Protein AF-Q16HZ8-F1 (afdb_monomer)

Foldseek 3Di:
DECVVLVVVLVVLVFPDKDKDLDQADDPGFGQDDPVQDPDDHDNPPQKIWIFGDDPVQVVCSVVNGYTHGSDIGQKYKYFAPAFDWDDDPHRIDTDGGDIDIDHDDDDDDDDDDDDPPDDDDDDPQQAWDWAWEWEFEPVQCVVDQLPLVSRRVRTDTQGIFRHGFAFQVVVVVRVQVSQVVDPPGDDADPPKFWWQPDDDSGIDTDDPVCRRVDTPVRRDDHHTYIYGHDDPDDDDDDDDDDDDDDDDDDDDDDDDDDDDDDDDDDDDDDDDDDDDDDDDDDDDDDDDDDDDDDDDDDDDDDDDDDDD

Structure (mmCIF, N/CA/C/O backbone):
data_AF-Q16HZ8-F1
#
_entry.id   AF-Q16HZ8-F1
#
loop_
_atom_site.group_PDB
_atom_site.id
_atom_site.type_symbol
_atom_site.label_atom_id
_atom_site.label_alt_id
_atom_site.label_comp_id
_atom_site.label_asym_id
_atom_site.label_entity_id
_atom_site.label_seq_id
_atom_site.pdbx_PDB_ins_code
_atom_site.Cartn_x
_atom_site.Cartn_y
_atom_site.Cartn_z
_atom_site.occupancy
_atom_site.B_iso_or_equiv
_atom_site.auth_seq_id
_atom_site.auth_comp_id
_atom_site.auth_asym_id
_atom_site.auth_atom_id
_atom_site.pdbx_PDB_model_num
ATOM 1 N N . MET A 1 1 ? 4.198 3.355 -27.502 1.00 59.38 1 MET A N 1
ATOM 2 C CA . MET A 1 1 ? 5.634 3.561 -27.818 1.00 59.38 1 MET A CA 1
ATOM 3 C C . MET A 1 1 ? 6.325 2.203 -27.904 1.00 59.38 1 MET A C 1
ATOM 5 O O . MET A 1 1 ? 6.102 1.381 -27.029 1.00 59.38 1 MET A O 1
ATOM 9 N N . GLN A 1 2 ? 7.143 1.919 -28.924 1.00 58.22 2 GLN A N 1
ATOM 10 C CA . GLN A 1 2 ? 7.932 0.673 -28.952 1.00 58.22 2 GLN A CA 1
ATOM 11 C C . GLN A 1 2 ? 9.370 0.956 -28.505 1.00 58.22 2 GLN A C 1
ATOM 13 O O . GLN A 1 2 ? 10.026 1.841 -29.052 1.00 58.22 2 GLN A O 1
ATOM 18 N N . ILE A 1 3 ? 9.872 0.200 -27.529 1.00 64.56 3 ILE A N 1
ATOM 19 C CA . ILE A 1 3 ? 11.197 0.421 -26.921 1.00 64.56 3 ILE A CA 1
ATOM 20 C C . ILE A 1 3 ? 12.332 0.048 -27.871 1.00 64.56 3 ILE A C 1
ATOM 22 O O . ILE A 1 3 ? 13.425 0.595 -27.763 1.00 64.56 3 ILE A O 1
ATOM 26 N N . TYR A 1 4 ? 12.040 -0.769 -28.884 1.00 59.16 4 TYR A N 1
ATOM 27 C CA . TYR A 1 4 ? 12.930 -0.989 -30.020 1.00 59.16 4 TYR A CA 1
ATOM 28 C C . TYR A 1 4 ? 13.489 0.332 -30.589 1.00 59.16 4 TYR A C 1
ATOM 30 O O . TYR A 1 4 ? 14.702 0.448 -30.771 1.00 59.16 4 TYR A O 1
ATOM 38 N N . TYR A 1 5 ? 12.652 1.369 -30.737 1.00 68.00 5 TYR A N 1
ATOM 39 C CA . TYR A 1 5 ? 13.070 2.690 -31.231 1.00 68.00 5 TYR A CA 1
ATOM 40 C C . TYR A 1 5 ? 13.867 3.525 -30.211 1.00 68.00 5 TYR A C 1
ATOM 42 O O . TYR A 1 5 ? 14.551 4.468 -30.597 1.00 68.00 5 TYR A O 1
ATOM 50 N N . LEU A 1 6 ? 13.831 3.174 -28.922 1.00 84.88 6 LEU A N 1
ATOM 51 C CA . LEU A 1 6 ? 14.624 3.813 -27.863 1.00 84.88 6 LEU A CA 1
ATOM 52 C C . LEU A 1 6 ? 15.957 3.104 -27.582 1.00 84.88 6 LEU A C 1
ATOM 54 O O . LEU A 1 6 ? 16.763 3.622 -26.810 1.00 84.88 6 LEU A O 1
ATOM 58 N N . THR A 1 7 ? 16.222 1.953 -28.210 1.00 85.94 7 THR A N 1
ATOM 59 C CA . THR A 1 7 ? 17.435 1.145 -27.982 1.00 85.94 7 THR A CA 1
ATOM 60 C C . THR A 1 7 ? 18.725 1.967 -28.065 1.00 85.94 7 THR A C 1
ATOM 62 O O . THR A 1 7 ? 19.629 1.767 -27.256 1.00 85.94 7 THR A O 1
ATOM 65 N N . SER A 1 8 ? 18.820 2.908 -29.010 1.00 88.12 8 SER A N 1
ATOM 66 C CA . SER A 1 8 ? 19.993 3.781 -29.156 1.00 88.12 8 SER A CA 1
ATOM 67 C C . SER A 1 8 ? 20.169 4.720 -27.958 1.00 88.12 8 SER A C 1
ATOM 69 O O . SER A 1 8 ? 21.254 4.755 -27.387 1.00 88.12 8 SER A O 1
ATOM 71 N N . LYS A 1 9 ? 19.094 5.381 -27.504 1.00 87.94 9 LYS A N 1
ATOM 72 C CA . LYS A 1 9 ? 19.098 6.271 -26.327 1.00 87.94 9 LYS A CA 1
ATOM 73 C C . LYS A 1 9 ? 19.439 5.515 -25.034 1.00 87.94 9 LYS A C 1
ATOM 75 O O . LYS A 1 9 ? 20.176 6.008 -24.186 1.00 87.94 9 LYS A O 1
ATOM 80 N N . LEU A 1 10 ? 18.950 4.280 -24.893 1.00 91.31 10 LEU A N 1
ATOM 81 C CA . LEU A 1 10 ? 19.279 3.408 -23.757 1.00 91.31 10 LEU A CA 1
ATOM 82 C C . LEU A 1 10 ? 20.769 3.012 -23.740 1.00 91.31 10 LEU A C 1
ATOM 84 O O . LEU A 1 10 ? 21.390 2.997 -22.677 1.00 91.31 10 LEU A O 1
ATOM 88 N N . LYS A 1 11 ? 21.355 2.730 -24.913 1.00 90.88 11 LYS A N 1
ATOM 89 C CA . LYS A 1 11 ? 22.793 2.442 -25.063 1.00 90.88 11 LYS A CA 1
ATOM 90 C C . LYS A 1 11 ? 23.662 3.672 -24.798 1.00 90.88 11 LYS A C 1
ATOM 92 O O . LYS A 1 11 ? 24.667 3.552 -24.105 1.00 90.88 11 LYS A O 1
ATOM 97 N N . GLU A 1 12 ? 23.267 4.833 -25.317 1.00 92.38 12 GLU A N 1
ATOM 98 C CA . GLU A 1 12 ? 23.941 6.122 -25.118 1.00 92.38 12 GLU A CA 1
ATOM 99 C C . GLU A 1 12 ? 24.077 6.459 -23.626 1.00 92.38 12 GLU A C 1
ATOM 101 O O . GLU A 1 12 ? 25.180 6.696 -23.135 1.00 92.38 12 GLU A O 1
ATOM 106 N N . HIS A 1 13 ? 22.978 6.355 -22.874 1.00 88.69 13 HIS A N 1
ATOM 107 C CA . HIS A 1 13 ? 22.969 6.555 -21.422 1.00 88.69 13 HIS A CA 1
ATOM 108 C C . HIS A 1 13 ? 23.543 5.372 -20.613 1.00 88.69 13 HIS A C 1
ATOM 110 O O . HIS A 1 13 ? 23.476 5.398 -19.385 1.00 88.69 13 HIS A O 1
ATOM 116 N N . LYS A 1 14 ? 24.103 4.338 -21.264 1.00 92.38 14 LYS A N 1
ATOM 117 C CA . LYS A 1 14 ? 24.694 3.136 -20.633 1.00 92.38 14 LYS A CA 1
ATOM 118 C C . LYS A 1 14 ? 23.764 2.472 -19.604 1.00 92.38 14 LYS A C 1
ATOM 120 O O . LYS A 1 14 ? 24.200 2.041 -18.535 1.00 92.38 14 LYS A O 1
ATOM 125 N N . VAL A 1 15 ? 22.470 2.414 -19.922 1.00 94.38 15 VAL A N 1
ATOM 126 C CA . VAL A 1 15 ? 21.428 1.914 -19.018 1.00 94.38 15 VAL A CA 1
ATOM 127 C C . VAL A 1 15 ? 21.651 0.432 -18.702 1.00 94.38 15 VAL A C 1
ATOM 129 O O . VAL A 1 15 ? 21.776 -0.393 -19.605 1.00 94.38 15 VAL A O 1
ATOM 132 N N . HIS A 1 16 ? 21.675 0.105 -17.409 1.00 93.38 16 HIS A N 1
ATOM 133 C CA . HIS A 1 16 ? 21.775 -1.257 -16.885 1.00 93.38 16 HIS A CA 1
ATOM 134 C C . HIS A 1 16 ? 20.390 -1.855 -16.587 1.00 93.38 16 HIS A C 1
ATOM 136 O O . HIS A 1 16 ? 20.150 -3.022 -16.885 1.00 93.38 16 HIS A O 1
ATOM 142 N N . ALA A 1 17 ? 19.471 -1.047 -16.049 1.00 94.75 17 ALA A N 1
ATOM 143 C CA . ALA A 1 17 ? 18.091 -1.432 -15.756 1.00 94.75 17 ALA A CA 1
ATOM 144 C C . ALA A 1 17 ? 17.104 -0.367 -16.258 1.00 94.75 17 ALA A C 1
ATOM 146 O O . ALA A 1 17 ? 17.388 0.829 -16.194 1.00 94.75 17 ALA A O 1
ATOM 147 N N . ILE A 1 18 ? 15.940 -0.798 -16.746 1.00 95.75 18 ILE A N 1
ATOM 148 C CA . ILE A 1 18 ? 14.850 0.087 -17.179 1.00 95.75 18 ILE A CA 1
ATOM 149 C C . ILE A 1 18 ? 13.685 -0.113 -16.216 1.00 95.75 18 ILE A C 1
ATOM 151 O O . ILE A 1 18 ? 13.295 -1.253 -15.968 1.00 95.75 18 ILE A O 1
ATOM 155 N N . VAL A 1 19 ? 13.134 0.980 -15.699 1.00 95.69 19 VAL A N 1
ATOM 156 C CA . VAL A 1 19 ? 11.990 0.973 -14.782 1.00 95.69 19 VAL A CA 1
ATOM 157 C C . VAL A 1 19 ? 10.805 1.651 -15.464 1.00 95.69 19 VAL A C 1
ATOM 159 O O . VAL A 1 19 ? 10.958 2.722 -16.055 1.00 95.69 19 VAL A O 1
ATOM 162 N N . PHE A 1 20 ? 9.641 1.009 -15.383 1.00 96.56 20 PHE A N 1
ATOM 163 C CA . PHE A 1 20 ? 8.350 1.535 -15.825 1.00 96.56 20 PHE A CA 1
ATOM 164 C C . PHE A 1 20 ? 7.532 1.860 -14.590 1.00 96.56 20 PHE A C 1
ATOM 166 O O . PHE A 1 20 ? 7.477 1.044 -13.671 1.00 96.56 20 PHE A O 1
ATOM 173 N N . LEU A 1 21 ? 6.934 3.045 -14.552 1.00 95.12 21 LEU A N 1
ATOM 174 C CA . LEU A 1 21 ? 6.230 3.541 -13.376 1.00 95.12 21 LEU A CA 1
ATOM 175 C C . LEU A 1 21 ? 4.869 4.096 -13.786 1.00 95.12 21 LEU A C 1
ATOM 177 O O . LEU A 1 21 ? 4.767 4.809 -14.778 1.00 95.12 21 LEU A O 1
ATOM 181 N N . ASN A 1 22 ? 3.850 3.757 -12.998 1.00 93.56 22 ASN A N 1
ATOM 182 C CA . ASN A 1 22 ? 2.507 4.356 -13.014 1.00 93.56 22 ASN A CA 1
ATOM 183 C C . ASN A 1 22 ? 2.259 5.197 -11.735 1.00 93.56 22 ASN A C 1
ATOM 185 O O . ASN A 1 22 ? 1.212 5.815 -11.548 1.00 93.56 22 ASN A O 1
ATOM 189 N N . ILE A 1 23 ? 3.223 5.184 -10.808 1.00 91.00 23 ILE A N 1
ATOM 190 C CA . ILE A 1 23 ? 3.230 5.948 -9.560 1.00 91.00 23 ILE A CA 1
ATOM 191 C C . ILE A 1 23 ? 4.614 6.587 -9.370 1.00 91.00 23 ILE A C 1
ATOM 193 O O . ILE A 1 23 ? 5.616 6.000 -9.778 1.00 91.00 23 ILE A O 1
ATOM 197 N N . PRO A 1 24 ? 4.724 7.754 -8.712 1.00 88.19 24 PRO A N 1
ATOM 198 C CA . PRO A 1 24 ? 5.986 8.493 -8.610 1.00 88.19 24 PRO A CA 1
ATOM 199 C C . PRO A 1 24 ? 7.041 7.857 -7.682 1.00 88.19 24 PRO A C 1
ATOM 201 O O . PRO A 1 24 ? 8.099 8.457 -7.478 1.00 88.19 24 PRO A O 1
ATOM 204 N N . SER A 1 25 ? 6.770 6.687 -7.094 1.00 90.38 25 SER A N 1
ATOM 205 C CA . SER A 1 25 ? 7.619 6.025 -6.096 1.00 90.38 25 SER A CA 1
ATOM 206 C C . SER A 1 25 ? 7.995 4.602 -6.508 1.00 90.38 25 SER A C 1
ATOM 208 O O . SER A 1 25 ? 7.192 3.880 -7.090 1.00 90.38 25 SER A O 1
ATOM 210 N N . TYR A 1 26 ? 9.206 4.181 -6.148 1.00 92.56 26 TYR A N 1
ATOM 211 C CA . TYR A 1 26 ? 9.770 2.866 -6.457 1.00 92.56 26 TYR A CA 1
ATOM 212 C C . TYR A 1 26 ? 10.636 2.348 -5.298 1.00 92.56 26 TYR A C 1
ATOM 214 O O . TYR A 1 26 ? 11.240 3.144 -4.579 1.00 92.56 26 TYR A O 1
A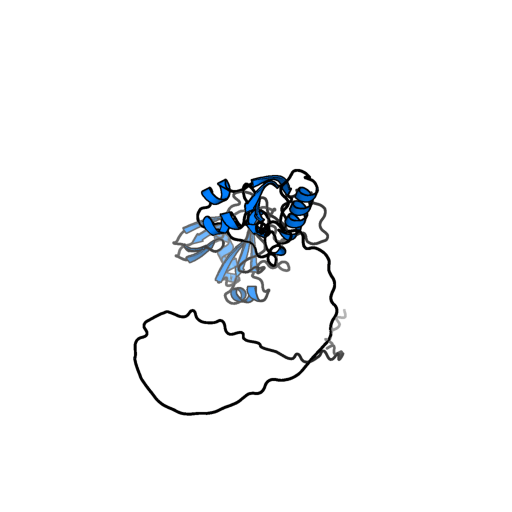TOM 222 N N . GLY A 1 27 ? 10.724 1.023 -5.128 1.00 85.88 27 GLY A N 1
ATOM 223 C CA . GLY A 1 27 ? 11.751 0.337 -4.323 1.00 85.88 27 GLY A CA 1
ATOM 224 C C . GLY A 1 27 ? 12.083 0.978 -2.968 1.00 85.88 27 GLY A C 1
ATOM 225 O O . GLY A 1 27 ? 13.152 1.565 -2.818 1.00 85.88 27 GLY A O 1
ATOM 226 N N . GLY A 1 28 ? 11.176 0.880 -1.990 1.00 87.06 28 GLY A N 1
ATOM 227 C CA . GLY A 1 28 ? 11.361 1.486 -0.660 1.00 87.06 28 GLY A CA 1
ATOM 228 C C . GLY A 1 28 ? 10.963 2.966 -0.565 1.00 87.06 28 GLY A C 1
ATOM 229 O O . GLY A 1 28 ? 11.340 3.640 0.385 1.00 87.06 28 GLY A O 1
ATOM 230 N N . GLY A 1 29 ? 10.201 3.482 -1.536 1.00 89.69 29 GLY A N 1
ATOM 231 C CA . GLY A 1 29 ? 9.693 4.861 -1.530 1.00 89.69 29 GLY A CA 1
ATOM 232 C C . GLY A 1 29 ? 10.592 5.888 -2.228 1.00 89.69 29 GLY A C 1
ATOM 233 O O . GLY A 1 29 ? 10.292 7.078 -2.182 1.00 89.69 29 GLY A O 1
ATOM 234 N N . THR A 1 30 ? 11.657 5.448 -2.902 1.00 92.44 30 THR A N 1
ATOM 235 C CA . THR A 1 30 ? 12.542 6.313 -3.702 1.00 92.44 30 THR A CA 1
ATOM 236 C C . THR A 1 30 ? 11.814 6.941 -4.894 1.00 92.44 30 THR A C 1
ATOM 238 O O . THR A 1 30 ? 10.833 6.390 -5.394 1.00 92.44 30 THR A O 1
ATOM 241 N N . HIS A 1 31 ? 12.315 8.076 -5.388 1.00 92.62 31 HIS A N 1
ATOM 242 C CA . HIS A 1 31 ? 11.726 8.827 -6.503 1.00 92.62 31 HIS A CA 1
ATOM 243 C C . HIS A 1 31 ? 12.669 8.842 -7.724 1.00 92.62 31 HIS A C 1
ATOM 245 O O . HIS A 1 31 ? 13.413 9.801 -7.923 1.00 92.62 31 HIS A O 1
ATOM 251 N N . PRO A 1 32 ? 12.673 7.787 -8.560 1.00 93.06 32 PRO A N 1
ATOM 252 C CA . PRO A 1 32 ? 13.641 7.641 -9.651 1.00 93.06 32 PRO A CA 1
ATOM 253 C C . PRO A 1 32 ? 13.420 8.594 -10.841 1.00 93.06 32 PRO A C 1
ATOM 255 O O . PRO A 1 32 ? 14.332 8.740 -11.656 1.00 93.06 32 PRO A O 1
ATOM 258 N N . TRP A 1 33 ? 12.253 9.240 -10.970 1.00 92.56 33 TRP A N 1
ATOM 259 C CA . TRP A 1 33 ? 11.996 10.241 -12.015 1.00 92.56 33 TRP A CA 1
ATOM 260 C C . TRP A 1 33 ? 12.534 11.619 -11.610 1.00 92.56 33 TRP A C 1
ATOM 262 O O . TRP A 1 33 ? 12.121 12.193 -10.602 1.00 92.56 33 TRP A O 1
ATOM 272 N N . ASN A 1 34 ? 13.429 12.182 -12.423 1.00 86.75 34 ASN A N 1
ATOM 273 C CA . ASN A 1 34 ? 13.983 13.512 -12.187 1.00 86.75 34 ASN A CA 1
ATOM 274 C C . ASN A 1 34 ? 13.000 14.611 -12.620 1.00 86.75 34 ASN A C 1
ATOM 276 O O . ASN A 1 34 ? 12.840 14.870 -13.812 1.00 86.75 34 ASN A O 1
ATOM 280 N N . LYS A 1 35 ? 12.413 15.308 -11.645 1.00 74.69 35 LYS A N 1
ATOM 281 C CA . LYS A 1 35 ? 11.527 16.468 -11.853 1.00 74.69 35 LYS A CA 1
ATOM 282 C C . LYS A 1 35 ? 12.213 17.636 -12.567 1.00 74.69 35 LYS A C 1
ATOM 284 O O . LYS A 1 35 ? 11.633 18.238 -13.458 1.00 74.69 35 LYS A O 1
ATOM 289 N N . SER A 1 36 ? 13.477 17.905 -12.244 1.00 68.56 36 SER A N 1
ATOM 290 C CA . SER A 1 36 ? 14.251 19.014 -12.821 1.00 68.56 36 SER A CA 1
ATOM 291 C C . SER A 1 36 ? 14.787 18.727 -14.231 1.00 68.56 36 SER A C 1
ATOM 293 O O . SER A 1 36 ? 15.305 19.632 -14.879 1.00 68.56 36 SER A O 1
ATOM 295 N N . GLY A 1 37 ? 14.723 17.470 -14.689 1.00 57.00 37 GLY A N 1
ATOM 296 C CA . GLY A 1 37 ? 15.239 17.025 -15.993 1.00 57.00 37 GLY A CA 1
ATOM 297 C C . GLY A 1 37 ? 14.205 16.351 -16.903 1.00 57.00 37 GLY A C 1
ATOM 298 O O . GLY A 1 37 ? 14.515 16.036 -18.052 1.00 57.00 37 GLY A O 1
ATOM 299 N N . GLY A 1 38 ? 12.990 16.105 -16.410 1.00 61.12 38 GLY A N 1
ATOM 300 C CA . GLY A 1 38 ? 11.860 15.648 -17.210 1.00 61.12 38 GLY A CA 1
ATOM 301 C C . GLY A 1 38 ? 11.197 16.815 -17.941 1.00 61.12 38 GLY A C 1
ATOM 302 O O . GLY A 1 38 ? 11.071 17.904 -17.398 1.00 61.12 38 GLY A O 1
ATOM 303 N N . GLN A 1 39 ? 10.724 16.582 -19.168 1.00 63.16 39 GLN A N 1
ATOM 304 C CA . GLN A 1 39 ? 9.862 17.546 -19.873 1.00 63.16 39 GLN A CA 1
ATOM 305 C C . GLN A 1 39 ? 8.446 17.617 -19.264 1.00 63.16 39 GLN A C 1
ATOM 307 O O . GLN A 1 39 ? 7.698 18.544 -19.554 1.00 63.16 39 GLN A O 1
ATOM 312 N N . PHE A 1 40 ? 8.085 16.634 -18.431 1.00 71.88 40 PHE A N 1
ATOM 313 C CA . PHE A 1 40 ? 6.770 16.467 -17.817 1.00 71.88 40 PHE A CA 1
ATOM 314 C C . PHE A 1 40 ? 6.923 15.979 -16.365 1.00 71.88 40 PHE A C 1
ATOM 316 O O . PHE A 1 40 ? 7.840 15.210 -16.047 1.00 71.88 40 PHE A O 1
ATOM 323 N N . GLU A 1 41 ? 6.031 16.442 -15.488 1.00 82.50 41 GLU A N 1
ATOM 324 C CA . GLU A 1 41 ? 5.911 15.974 -14.101 1.00 82.50 41 GLU A CA 1
ATOM 325 C C . GLU A 1 41 ? 5.147 14.638 -14.053 1.00 82.50 41 GLU A C 1
ATOM 327 O O . GLU A 1 41 ? 4.151 14.504 -14.764 1.00 82.50 41 GLU A O 1
ATOM 332 N N . PRO A 1 42 ? 5.560 13.673 -13.211 1.00 85.88 42 PRO A N 1
ATOM 333 C CA . PRO A 1 42 ? 4.888 12.383 -13.095 1.00 85.88 42 PRO A CA 1
ATOM 334 C C . PRO A 1 42 ? 3.553 12.525 -12.353 1.00 85.88 42 PRO A C 1
ATOM 336 O O . PRO A 1 42 ? 3.479 13.174 -11.300 1.00 85.88 42 PRO A O 1
ATOM 339 N N . ALA A 1 43 ? 2.517 11.874 -12.876 1.00 86.69 43 ALA A N 1
ATOM 340 C CA . ALA A 1 43 ? 1.170 11.837 -12.318 1.00 86.69 43 ALA A CA 1
ATOM 341 C C . ALA A 1 43 ? 0.603 10.408 -12.394 1.00 86.69 43 ALA A C 1
ATOM 343 O O . ALA A 1 43 ? 1.094 9.576 -13.143 1.00 86.69 43 ALA A O 1
ATOM 344 N N . THR A 1 44 ? -0.413 10.104 -11.584 1.00 88.44 44 THR A N 1
ATOM 345 C CA . THR A 1 44 ? -1.020 8.754 -11.511 1.00 88.44 44 THR A CA 1
ATOM 346 C C . THR A 1 44 ? -2.407 8.707 -12.169 1.00 88.44 44 THR A C 1
ATOM 348 O O . THR A 1 44 ? -2.966 7.638 -12.404 1.00 88.44 44 THR A O 1
ATOM 351 N N . ASP A 1 45 ? -2.978 9.866 -12.495 1.00 87.69 45 ASP A N 1
ATOM 352 C CA . ASP A 1 45 ? -4.323 10.039 -13.045 1.00 87.69 45 ASP A CA 1
ATOM 353 C C . ASP A 1 45 ? -4.355 10.410 -14.543 1.00 87.69 45 ASP A C 1
ATOM 355 O O . ASP A 1 45 ? -5.410 10.265 -15.179 1.00 87.69 45 ASP A O 1
ATOM 359 N N . ASP A 1 46 ? -3.213 10.798 -15.123 1.00 89.06 46 ASP A N 1
ATOM 360 C CA . ASP A 1 46 ? -3.048 11.202 -16.532 1.00 89.06 46 ASP A CA 1
ATOM 361 C C . ASP A 1 46 ? -3.051 10.024 -17.536 1.00 89.06 46 ASP A C 1
ATOM 363 O O . ASP A 1 46 ? -3.273 10.218 -18.738 1.00 89.06 46 ASP A O 1
ATOM 367 N N . GLY A 1 47 ? -2.874 8.792 -17.044 1.00 90.56 47 GLY A N 1
ATOM 368 C CA . GLY A 1 47 ? -2.817 7.570 -17.849 1.00 90.56 47 GLY A CA 1
ATOM 369 C C . GLY A 1 47 ? -1.499 7.393 -18.610 1.00 90.56 47 GLY A C 1
ATOM 370 O O . GLY A 1 47 ? -1.493 6.777 -19.683 1.00 90.56 47 GLY A O 1
ATOM 371 N N . MET A 1 48 ? -0.413 7.968 -18.098 1.00 92.25 48 MET A N 1
ATOM 372 C CA . MET A 1 48 ? 0.932 7.861 -18.648 1.00 92.25 48 MET A CA 1
ATOM 373 C C . MET A 1 48 ? 1.798 6.885 -17.836 1.00 92.25 48 MET A C 1
ATOM 375 O O . MET A 1 48 ? 1.513 6.554 -16.692 1.00 92.25 48 MET A O 1
ATOM 379 N N . ILE A 1 49 ? 2.859 6.398 -18.475 1.00 94.12 49 ILE A N 1
ATOM 380 C CA . ILE A 1 49 ? 3.890 5.544 -17.890 1.00 94.12 49 ILE A CA 1
ATOM 381 C C . ILE A 1 49 ? 5.222 6.277 -18.024 1.00 94.12 49 ILE A C 1
ATOM 383 O O . ILE A 1 49 ? 5.678 6.536 -19.149 1.00 94.12 49 ILE A O 1
ATOM 387 N N . GLU A 1 50 ? 5.869 6.562 -16.900 1.00 94.25 50 GLU A N 1
ATOM 388 C CA . GLU A 1 50 ? 7.240 7.062 -16.863 1.00 94.25 50 GLU A CA 1
ATOM 389 C C . GLU A 1 50 ? 8.231 5.933 -17.164 1.00 94.25 50 GLU A C 1
ATOM 391 O O . GLU A 1 50 ? 8.184 4.857 -16.565 1.00 94.25 50 GLU A O 1
ATOM 396 N N . VAL A 1 51 ? 9.172 6.193 -18.074 1.00 94.62 51 VAL A N 1
ATOM 397 C CA . VAL A 1 51 ? 10.252 5.265 -18.430 1.00 94.62 51 VAL A CA 1
ATOM 398 C C . VAL A 1 51 ? 11.584 5.833 -17.952 1.00 94.62 51 VAL A C 1
ATOM 400 O O . VAL A 1 51 ? 12.097 6.806 -18.517 1.00 94.62 51 VAL A O 1
ATOM 403 N N . VAL A 1 52 ? 12.167 5.207 -16.930 1.00 94.81 52 VAL A N 1
ATOM 404 C CA . VAL A 1 52 ? 13.448 5.605 -16.331 1.00 94.81 52 VAL A CA 1
ATOM 405 C C . VAL A 1 52 ? 14.545 4.616 -16.712 1.00 94.81 52 VAL A C 1
ATOM 407 O O . VAL A 1 52 ? 14.384 3.405 -16.580 1.00 94.81 52 VAL A O 1
ATOM 410 N N . GLY A 1 53 ? 15.690 5.133 -17.154 1.00 95.19 53 GLY A N 1
ATOM 411 C CA . GLY A 1 53 ? 16.919 4.364 -17.321 1.00 95.19 53 GLY A CA 1
ATOM 412 C C . GLY A 1 53 ? 17.829 4.543 -16.109 1.00 95.19 53 GLY A C 1
ATOM 413 O O . GLY A 1 53 ? 18.098 5.673 -15.703 1.00 95.19 53 GLY A O 1
ATOM 414 N N . LEU A 1 54 ? 18.319 3.439 -15.550 1.00 95.38 54 LEU A N 1
ATOM 415 C CA . LEU A 1 54 ? 19.259 3.422 -14.431 1.00 95.38 54 LEU A CA 1
ATOM 416 C C . LEU A 1 54 ? 20.579 2.776 -14.855 1.00 95.38 54 LEU A C 1
ATOM 418 O O . LEU A 1 54 ? 20.609 1.639 -15.328 1.00 95.38 54 LEU A O 1
ATOM 422 N N . THR A 1 55 ? 21.684 3.488 -14.658 1.00 95.19 55 THR A N 1
ATOM 423 C CA . THR A 1 55 ? 23.035 2.907 -14.681 1.00 95.19 55 THR A CA 1
ATOM 424 C C . THR A 1 55 ? 23.316 2.116 -13.396 1.00 95.19 55 THR A C 1
ATOM 426 O O . THR A 1 55 ? 22.635 2.285 -12.382 1.00 95.19 55 THR A O 1
ATOM 429 N N . THR A 1 56 ? 24.376 1.300 -13.404 1.00 93.19 56 THR A N 1
ATOM 430 C CA . THR A 1 56 ? 24.866 0.568 -12.220 1.00 93.19 56 THR A CA 1
ATOM 431 C C . THR A 1 56 ? 25.119 1.478 -11.010 1.00 93.19 56 THR A C 1
ATOM 433 O O . THR A 1 56 ? 24.901 1.055 -9.882 1.00 93.19 56 THR A O 1
ATOM 436 N N . TYR A 1 57 ? 25.533 2.732 -11.232 1.00 90.94 57 TYR A N 1
ATOM 437 C CA . TYR A 1 57 ? 25.779 3.708 -10.163 1.00 90.94 57 TYR A CA 1
ATOM 438 C C . TYR A 1 57 ? 24.503 4.397 -9.659 1.00 90.94 57 TYR A C 1
ATOM 440 O O . TYR A 1 57 ? 24.418 4.726 -8.480 1.00 90.94 57 TYR A O 1
ATOM 448 N N . GLN A 1 58 ? 23.499 4.601 -10.519 1.00 92.62 58 GLN A N 1
ATOM 449 C CA . GLN A 1 58 ? 22.234 5.230 -10.117 1.00 92.62 58 GLN A CA 1
ATOM 450 C C . GLN A 1 58 ? 21.357 4.300 -9.274 1.00 92.62 58 GLN A C 1
ATOM 452 O O . GLN A 1 58 ? 20.685 4.784 -8.371 1.00 92.62 58 GLN A O 1
ATOM 457 N N . LEU A 1 59 ? 21.388 2.985 -9.531 1.00 91.00 59 LEU A N 1
ATOM 458 C CA . LEU A 1 59 ? 20.622 1.977 -8.782 1.00 91.00 59 LEU A CA 1
ATOM 459 C C . LEU A 1 59 ? 20.752 2.104 -7.246 1.00 91.00 59 LEU A C 1
ATOM 461 O O . LEU A 1 59 ? 19.720 2.277 -6.598 1.00 91.00 59 LEU A O 1
ATOM 465 N N . PRO A 1 60 ? 21.959 2.073 -6.641 1.00 90.12 60 PRO A N 1
ATOM 466 C CA . PRO A 1 60 ? 22.109 2.286 -5.199 1.00 90.12 60 PRO A CA 1
ATOM 467 C C . PRO A 1 60 ? 21.854 3.744 -4.785 1.00 90.12 60 PRO A C 1
ATOM 469 O O . PRO A 1 60 ? 21.359 3.988 -3.687 1.00 90.12 60 PRO A O 1
ATOM 472 N N . LEU A 1 61 ? 22.148 4.718 -5.656 1.00 92.00 61 LEU A N 1
ATOM 473 C CA . LEU A 1 61 ? 22.007 6.145 -5.348 1.00 92.00 61 LEU A CA 1
ATOM 474 C C . LEU A 1 61 ? 20.544 6.576 -5.139 1.00 92.00 61 LEU A C 1
ATOM 476 O O . LEU A 1 61 ? 20.307 7.555 -4.433 1.00 92.00 61 LEU A O 1
ATOM 480 N N . LEU A 1 62 ? 19.563 5.836 -5.674 1.00 92.38 62 LEU A N 1
ATOM 481 C CA . LEU A 1 62 ? 18.135 6.067 -5.402 1.00 92.38 62 LEU A CA 1
ATOM 482 C C . LEU A 1 62 ? 17.821 6.107 -3.895 1.00 92.38 62 LEU A C 1
ATOM 484 O O . LEU A 1 62 ? 17.037 6.944 -3.454 1.00 92.38 62 LEU A O 1
ATOM 488 N N . GLN A 1 63 ? 18.473 5.252 -3.096 1.00 89.50 63 GLN A N 1
ATOM 489 C CA . GLN A 1 63 ? 18.275 5.188 -1.640 1.00 89.50 63 GLN A CA 1
ATOM 490 C C . GLN A 1 63 ? 18.861 6.406 -0.900 1.00 89.50 63 GLN A C 1
ATOM 492 O O . GLN A 1 63 ? 18.476 6.690 0.228 1.00 89.50 63 GLN A O 1
ATOM 497 N N . ALA A 1 64 ? 19.757 7.159 -1.547 1.00 90.00 64 ALA A N 1
ATOM 498 C CA . ALA A 1 64 ? 20.312 8.419 -1.053 1.00 90.00 64 ALA A CA 1
ATOM 499 C C . ALA A 1 64 ? 19.603 9.658 -1.648 1.00 90.00 64 ALA A C 1
ATOM 501 O O . ALA A 1 64 ? 20.154 10.756 -1.625 1.00 90.00 64 ALA A O 1
ATOM 502 N N . GLY A 1 65 ? 18.402 9.492 -2.219 1.00 86.81 65 GLY A N 1
ATOM 503 C CA . GLY A 1 65 ? 17.642 10.576 -2.854 1.00 86.81 65 GLY A CA 1
ATOM 504 C C . GLY A 1 65 ? 18.092 10.931 -4.277 1.00 86.81 65 GLY A C 1
ATOM 505 O O . GLY A 1 65 ? 17.661 11.948 -4.818 1.00 86.81 65 GLY A O 1
ATOM 506 N N . GLY A 1 66 ? 18.947 10.111 -4.895 1.00 90.62 66 GLY A N 1
ATOM 507 C CA . GLY A 1 66 ? 19.291 10.234 -6.309 1.00 90.62 66 GLY A CA 1
ATOM 508 C C . GLY A 1 66 ? 18.148 9.835 -7.245 1.00 90.62 66 GLY A C 1
ATOM 509 O O . GLY A 1 66 ? 17.128 9.288 -6.833 1.00 90.62 66 GLY A O 1
ATOM 510 N N . HIS A 1 67 ? 18.352 10.070 -8.540 1.00 93.31 67 HIS A N 1
ATOM 511 C CA . HIS A 1 67 ? 17.378 9.786 -9.594 1.00 93.31 67 HIS A CA 1
ATOM 512 C C . HIS A 1 67 ? 18.020 9.059 -10.786 1.00 93.31 67 HIS A C 1
ATOM 514 O O . HIS A 1 67 ? 19.242 9.066 -10.985 1.00 93.31 67 HIS A O 1
ATOM 520 N N . GLY A 1 68 ? 17.179 8.464 -11.628 1.00 92.75 68 GLY A N 1
ATOM 521 C CA . GLY A 1 68 ? 17.583 7.922 -12.918 1.00 92.75 68 GLY A CA 1
ATOM 522 C C . GLY A 1 68 ? 17.607 8.962 -14.035 1.00 92.75 68 GLY A C 1
ATOM 523 O O . GLY A 1 68 ? 17.499 10.170 -13.810 1.00 92.75 68 GLY A O 1
ATOM 524 N N . THR A 1 69 ? 17.742 8.473 -15.262 1.00 91.94 69 THR A N 1
ATOM 525 C CA . THR A 1 69 ? 17.631 9.269 -16.488 1.00 91.94 69 THR A CA 1
ATOM 526 C C . THR A 1 69 ? 16.220 9.128 -17.054 1.00 91.94 69 THR A C 1
ATOM 528 O O . THR A 1 69 ? 15.792 8.017 -17.368 1.00 91.94 69 THR A O 1
ATOM 531 N N . CYS A 1 70 ? 15.498 10.238 -17.220 1.00 92.88 70 CYS A N 1
ATOM 532 C CA . CYS A 1 70 ? 14.154 10.247 -17.804 1.00 92.88 70 CYS A CA 1
ATOM 533 C C . CYS A 1 70 ? 14.233 9.934 -19.311 1.00 92.88 70 CYS A C 1
ATOM 535 O O . CYS A 1 70 ? 14.674 10.758 -20.118 1.00 92.88 70 CYS A O 1
ATOM 537 N N . ILE A 1 71 ? 13.844 8.720 -19.712 1.00 92.25 71 ILE A N 1
ATOM 538 C CA . ILE A 1 71 ? 13.964 8.265 -21.104 1.00 92.25 71 ILE A CA 1
ATOM 539 C C . ILE A 1 71 ? 12.781 8.764 -21.933 1.00 92.25 71 ILE A C 1
ATOM 541 O O . ILE A 1 71 ? 13.002 9.325 -23.010 1.00 92.25 71 ILE A O 1
ATOM 545 N N . ALA A 1 72 ? 11.557 8.559 -21.442 1.00 91.69 72 ALA A N 1
ATOM 546 C CA . ALA A 1 72 ? 10.306 8.947 -22.092 1.00 91.69 72 ALA A CA 1
ATOM 547 C C . ALA A 1 72 ? 9.126 8.884 -21.105 1.00 91.69 72 ALA A C 1
ATOM 549 O O . ALA A 1 72 ? 9.235 8.263 -20.050 1.00 91.69 72 ALA A O 1
ATOM 550 N N . GLN A 1 73 ? 7.992 9.464 -21.494 1.00 91.81 73 GLN A N 1
ATOM 551 C CA . GLN A 1 73 ? 6.681 9.263 -20.870 1.00 91.81 73 GLN A CA 1
ATOM 552 C C . GLN A 1 73 ? 5.723 8.752 -21.965 1.00 91.81 73 GLN A C 1
ATOM 554 O O . GLN A 1 73 ? 5.801 9.229 -23.103 1.00 91.81 73 GLN A O 1
ATOM 559 N N . CYS A 1 74 ? 4.870 7.756 -21.702 1.00 92.62 74 CYS A N 1
ATOM 560 C CA . CYS A 1 74 ? 4.030 7.161 -22.757 1.00 92.62 74 CYS A CA 1
ATOM 561 C C . CYS A 1 74 ? 2.766 6.448 -22.247 1.00 92.62 74 CYS A C 1
ATOM 563 O O . CYS A 1 74 ? 2.783 5.862 -21.179 1.00 92.62 74 CYS A O 1
ATOM 565 N N . LYS A 1 75 ? 1.695 6.392 -23.053 1.00 94.06 75 LYS A N 1
ATOM 566 C CA . LYS A 1 75 ? 0.463 5.631 -22.724 1.00 94.06 75 LYS A CA 1
ATOM 567 C C . LYS A 1 75 ? 0.573 4.112 -22.914 1.00 94.06 75 LYS A C 1
ATOM 569 O O . LYS A 1 75 ? -0.316 3.362 -22.524 1.00 94.06 75 LYS A O 1
ATOM 574 N N . SER A 1 76 ? 1.620 3.659 -23.601 1.00 95.06 76 SER A N 1
ATOM 575 C CA . SER A 1 76 ? 1.875 2.241 -23.849 1.00 95.06 76 SER A CA 1
ATOM 576 C C . SER A 1 76 ? 3.342 1.988 -24.164 1.00 95.06 76 SER A C 1
ATOM 578 O O . SER A 1 76 ? 3.976 2.794 -24.858 1.00 95.06 76 SER A O 1
ATOM 580 N N . ALA A 1 77 ? 3.867 0.845 -23.731 1.00 94.94 77 ALA A N 1
ATOM 581 C CA . ALA A 1 77 ? 5.226 0.406 -24.020 1.00 94.94 77 ALA A CA 1
ATOM 582 C C . ALA A 1 77 ? 5.234 -1.020 -24.591 1.00 94.94 77 ALA A C 1
ATOM 584 O O . ALA A 1 77 ? 4.603 -1.912 -24.039 1.00 94.94 77 ALA A O 1
ATOM 585 N N . LYS A 1 78 ? 5.977 -1.247 -25.679 1.00 95.62 78 LYS A N 1
ATOM 586 C CA . LYS A 1 78 ? 6.250 -2.589 -26.224 1.00 95.62 78 LYS A CA 1
ATOM 587 C C . LYS A 1 78 ? 7.742 -2.884 -26.153 1.00 95.62 78 LYS A C 1
ATOM 589 O O . LYS A 1 78 ? 8.537 -2.166 -26.769 1.00 95.62 78 LYS A O 1
ATOM 594 N N . ILE A 1 79 ? 8.113 -3.924 -25.417 1.00 94.69 79 ILE A N 1
ATOM 595 C CA . ILE A 1 79 ? 9.491 -4.375 -25.205 1.00 94.69 79 ILE A CA 1
ATOM 596 C C . ILE A 1 79 ? 9.669 -5.721 -25.903 1.00 94.69 79 ILE A C 1
ATOM 598 O O . ILE A 1 79 ? 8.805 -6.585 -25.805 1.00 94.69 79 ILE A O 1
ATOM 602 N N . VAL A 1 80 ? 10.787 -5.910 -26.602 1.00 95.06 80 VAL A N 1
ATOM 603 C CA . VAL A 1 80 ? 11.134 -7.188 -27.238 1.00 95.06 80 VAL A CA 1
ATOM 604 C C . VAL A 1 80 ? 12.494 -7.625 -26.714 1.00 95.06 80 VAL A C 1
ATOM 606 O O . VAL A 1 80 ? 13.475 -6.893 -26.855 1.00 95.06 80 VAL A O 1
ATOM 609 N N . THR A 1 81 ? 12.557 -8.802 -26.095 1.00 93.44 81 THR A N 1
ATOM 610 C CA . THR A 1 81 ? 13.782 -9.369 -25.524 1.00 93.44 81 THR A CA 1
ATOM 611 C C . THR A 1 81 ? 14.238 -10.570 -26.351 1.00 93.44 81 THR A C 1
ATOM 613 O O . THR A 1 81 ? 13.474 -11.486 -26.635 1.00 93.44 81 THR A O 1
ATOM 616 N N . SER A 1 82 ? 15.512 -10.579 -26.748 1.00 94.00 82 SER A N 1
ATOM 617 C CA . SER A 1 82 ? 16.134 -11.682 -27.503 1.00 94.00 82 SER A CA 1
ATOM 618 C C . SER A 1 82 ? 16.910 -12.667 -26.621 1.00 94.00 82 SER A C 1
ATOM 620 O O . SER A 1 82 ? 17.479 -13.638 -27.114 1.00 94.00 82 SER A O 1
ATOM 622 N N . LYS A 1 83 ? 16.956 -12.414 -25.309 1.00 94.50 83 LYS A N 1
ATOM 623 C CA . LYS A 1 83 ? 17.647 -13.217 -24.295 1.00 94.50 83 LYS A CA 1
ATOM 624 C C . LYS A 1 83 ? 16.769 -13.328 -23.055 1.00 94.50 83 LYS A C 1
ATOM 626 O O . LYS A 1 83 ? 15.911 -12.477 -22.834 1.00 94.50 83 LYS A O 1
ATOM 631 N N . THR A 1 84 ? 17.017 -14.349 -22.239 1.00 96.62 84 THR A N 1
ATOM 632 C CA . THR A 1 84 ? 16.428 -14.436 -20.900 1.00 96.62 84 THR A CA 1
ATOM 633 C C . THR A 1 84 ? 16.924 -13.268 -20.047 1.00 96.62 84 THR A C 1
ATOM 635 O O . THR A 1 84 ? 18.133 -13.038 -19.989 1.00 96.62 84 THR A O 1
ATOM 638 N N . ILE A 1 85 ? 16.016 -12.551 -19.385 1.00 95.75 85 ILE A N 1
ATOM 639 C CA . ILE A 1 85 ? 16.331 -11.415 -18.506 1.00 95.75 85 ILE A CA 1
ATOM 640 C C . ILE A 1 85 ? 15.760 -11.623 -17.094 1.00 95.75 85 ILE A C 1
ATOM 642 O O . ILE A 1 85 ? 14.724 -12.278 -16.948 1.00 95.75 85 ILE A O 1
ATOM 646 N N . PRO A 1 86 ? 16.398 -11.074 -16.045 1.00 96.69 86 PRO A N 1
ATOM 647 C CA . PRO A 1 86 ? 15.711 -10.826 -14.784 1.00 96.69 86 PRO A CA 1
ATOM 648 C C . PRO A 1 86 ? 14.674 -9.711 -14.985 1.00 96.69 86 PRO A C 1
ATOM 650 O O . PRO A 1 86 ? 14.932 -8.735 -15.693 1.00 96.69 86 PRO A O 1
ATOM 653 N N . MET A 1 87 ? 13.509 -9.858 -14.367 1.00 96.19 87 MET A N 1
ATOM 654 C CA . MET A 1 87 ? 12.428 -8.874 -14.374 1.00 96.19 87 MET A CA 1
ATOM 655 C C . MET A 1 87 ? 11.755 -8.862 -12.999 1.00 96.19 87 MET A C 1
ATOM 657 O O . MET A 1 87 ? 11.804 -9.857 -12.278 1.00 96.19 87 MET A O 1
ATOM 661 N N . GLN A 1 88 ? 11.139 -7.741 -12.635 1.00 95.12 88 GLN A N 1
ATOM 662 C CA . GLN A 1 88 ? 10.339 -7.603 -11.423 1.00 95.12 88 GLN A CA 1
ATOM 663 C C . GLN A 1 88 ? 9.058 -6.834 -11.758 1.00 95.12 88 GLN A C 1
ATOM 665 O O . GLN A 1 88 ? 9.113 -5.879 -12.536 1.00 95.12 88 GLN A O 1
ATOM 670 N N . VAL A 1 89 ? 7.927 -7.249 -11.187 1.00 94.19 89 VAL A N 1
ATOM 671 C CA . VAL A 1 89 ? 6.623 -6.574 -11.301 1.00 94.19 89 VAL A CA 1
ATOM 672 C C . VAL A 1 89 ? 6.058 -6.420 -9.894 1.00 94.19 89 VAL A C 1
ATOM 674 O O . VAL A 1 89 ? 5.891 -7.415 -9.201 1.00 94.19 89 VAL A O 1
ATOM 677 N N . ASP A 1 90 ? 5.853 -5.181 -9.445 1.00 89.81 90 ASP A N 1
ATOM 678 C CA . ASP A 1 90 ? 5.246 -4.803 -8.153 1.00 89.81 90 ASP A CA 1
ATOM 679 C C . ASP A 1 90 ? 5.830 -5.452 -6.875 1.00 89.81 90 ASP A C 1
ATOM 681 O O . ASP A 1 90 ? 5.256 -5.354 -5.796 1.00 89.81 90 ASP A O 1
ATOM 685 N N . GLY A 1 91 ? 7.019 -6.056 -6.970 1.00 90.94 91 GLY A N 1
ATOM 686 C CA . GLY A 1 91 ? 7.666 -6.809 -5.887 1.00 90.94 91 GLY A CA 1
ATOM 687 C C . GLY A 1 91 ? 8.118 -8.196 -6.340 1.00 90.94 91 GLY A C 1
ATOM 688 O O . GLY A 1 91 ? 9.218 -8.629 -6.002 1.00 90.94 91 GLY A O 1
ATOM 689 N N . GLU A 1 92 ? 7.327 -8.832 -7.200 1.00 94.31 92 GLU A N 1
ATOM 690 C CA . GLU A 1 92 ? 7.513 -10.208 -7.652 1.00 94.31 92 GLU A CA 1
ATOM 691 C C . GLU A 1 92 ? 8.621 -10.320 -8.702 1.00 94.31 92 GLU A C 1
ATOM 693 O O . GLU A 1 92 ? 8.529 -9.762 -9.799 1.00 94.31 92 GLU A O 1
ATOM 698 N N . ALA A 1 93 ? 9.686 -11.050 -8.368 1.00 94.88 93 ALA A N 1
ATOM 699 C CA . ALA A 1 93 ? 10.851 -11.237 -9.228 1.00 94.88 93 ALA A CA 1
ATOM 700 C C . ALA A 1 93 ? 10.744 -12.522 -10.067 1.00 94.88 93 ALA A C 1
ATOM 702 O O . ALA A 1 93 ? 10.481 -13.608 -9.552 1.00 94.88 93 ALA A O 1
ATOM 703 N N . CYS A 1 94 ? 11.030 -12.430 -11.366 1.00 95.06 94 CYS A N 1
ATOM 704 C CA . CYS A 1 94 ? 10.982 -13.563 -12.287 1.00 95.06 94 CYS A CA 1
ATOM 705 C C . CYS A 1 94 ? 12.148 -13.564 -13.296 1.00 95.06 94 CYS A C 1
ATOM 707 O O . CYS A 1 94 ? 12.853 -12.572 -13.499 1.00 95.06 94 CYS A O 1
ATOM 709 N N . LYS A 1 95 ? 12.369 -14.713 -13.948 1.00 96.94 95 LYS A N 1
ATOM 710 C CA . LYS A 1 95 ? 13.283 -14.845 -15.096 1.00 96.94 95 LYS A CA 1
ATOM 711 C C . LYS A 1 95 ? 12.462 -14.999 -16.368 1.00 96.94 95 LYS A C 1
ATOM 713 O O . LYS A 1 95 ? 11.986 -16.091 -16.676 1.00 96.94 95 LYS A O 1
ATOM 718 N N . LEU A 1 96 ? 12.319 -13.913 -17.116 1.00 96.56 96 LEU A N 1
ATOM 719 C CA . LEU A 1 96 ? 11.563 -13.907 -18.359 1.00 96.56 96 LEU A CA 1
ATOM 720 C C . LEU A 1 96 ? 12.433 -14.455 -19.498 1.00 96.56 96 LEU A C 1
ATOM 722 O O . LEU A 1 96 ? 13.510 -13.924 -19.761 1.00 96.56 96 LEU A O 1
ATOM 726 N N . LYS A 1 97 ? 11.971 -15.507 -20.185 1.00 97.62 97 LYS A N 1
ATOM 727 C CA . LYS A 1 97 ? 12.558 -16.014 -21.447 1.00 97.62 97 LYS A CA 1
ATOM 728 C C . LYS A 1 97 ? 12.493 -14.934 -22.555 1.00 97.62 97 LYS A C 1
ATOM 730 O O . LYS A 1 97 ? 11.773 -13.953 -22.372 1.00 97.62 97 LYS A O 1
ATOM 735 N N . PRO A 1 98 ? 13.182 -15.086 -23.706 1.00 97.44 98 PRO A N 1
ATOM 736 C CA . PRO A 1 98 ? 12.984 -14.204 -24.863 1.00 97.44 98 PRO A CA 1
ATOM 737 C C . PRO A 1 98 ? 11.491 -14.032 -25.181 1.00 97.44 98 PRO A C 1
ATOM 739 O O . PRO A 1 98 ? 10.796 -15.021 -25.408 1.00 97.44 98 PRO A O 1
ATOM 742 N N . SER A 1 99 ? 10.995 -12.797 -25.109 1.00 95.56 99 SER A N 1
ATOM 743 C CA . SER A 1 99 ? 9.562 -12.482 -25.037 1.00 95.56 99 SER A CA 1
ATOM 744 C C . SER A 1 99 ? 9.244 -11.136 -25.683 1.00 95.56 99 SER A C 1
ATOM 746 O O . SER A 1 99 ? 10.100 -10.259 -25.803 1.00 95.56 99 SER A O 1
ATOM 748 N N . THR A 1 100 ? 7.974 -10.946 -26.039 1.00 96.31 100 THR A N 1
ATOM 749 C CA . THR A 1 100 ? 7.399 -9.616 -26.270 1.00 96.31 100 THR A CA 1
ATOM 750 C C . THR A 1 100 ? 6.548 -9.250 -25.059 1.00 96.31 100 THR A C 1
ATOM 752 O O . THR A 1 100 ? 5.661 -10.013 -24.691 1.00 96.31 100 THR A O 1
ATOM 755 N N . ILE A 1 101 ? 6.837 -8.109 -24.438 1.00 95.62 101 ILE A N 1
ATOM 756 C CA . ILE A 1 101 ? 6.108 -7.560 -23.290 1.00 95.62 101 ILE A CA 1
ATOM 757 C C . ILE A 1 101 ? 5.345 -6.335 -23.788 1.00 95.62 101 ILE A C 1
ATOM 759 O O . ILE A 1 101 ? 5.932 -5.480 -24.458 1.00 95.62 101 ILE A O 1
ATOM 763 N N . GLU A 1 102 ? 4.068 -6.226 -23.444 1.00 96.00 102 GLU A N 1
ATOM 764 C CA . GLU A 1 102 ? 3.240 -5.064 -23.761 1.00 96.00 102 GLU A CA 1
ATOM 765 C C . GLU A 1 102 ? 2.651 -4.500 -22.468 1.00 96.00 102 GLU A C 1
ATOM 767 O O . GLU A 1 102 ? 2.075 -5.231 -21.668 1.00 96.00 102 GLU A O 1
ATOM 772 N N . LEU A 1 103 ? 2.859 -3.202 -22.247 1.00 95.94 103 LEU A N 1
ATOM 773 C CA . LEU A 1 103 ? 2.367 -2.448 -21.100 1.00 95.94 103 LEU A CA 1
ATOM 774 C C . LEU A 1 103 ? 1.356 -1.419 -21.605 1.00 95.94 103 LEU A C 1
ATOM 776 O O . LEU A 1 103 ? 1.673 -0.616 -22.489 1.00 95.94 103 LEU A O 1
ATOM 780 N N . THR A 1 104 ? 0.158 -1.439 -21.034 1.00 94.44 104 THR A N 1
ATOM 781 C CA . THR A 1 104 ? -0.972 -0.559 -21.359 1.00 94.44 104 THR A CA 1
ATOM 782 C C . THR A 1 104 ? -1.796 -0.314 -20.102 1.00 94.44 104 THR A C 1
ATOM 784 O O . THR A 1 104 ? -1.914 -1.213 -19.271 1.00 94.44 104 THR A O 1
ATOM 787 N N . LEU A 1 105 ? -2.422 0.858 -19.989 1.00 92.50 105 LEU A N 1
ATOM 788 C CA . LEU A 1 105 ? -3.415 1.115 -18.945 1.00 92.50 105 LEU A CA 1
ATOM 789 C C . LEU A 1 105 ? -4.593 0.130 -19.080 1.00 92.50 105 LEU A C 1
ATOM 791 O O . LEU A 1 105 ? -5.200 0.054 -20.148 1.00 92.50 105 LEU A O 1
ATOM 795 N N . LEU A 1 106 ? -4.905 -0.605 -18.008 1.00 91.69 106 LEU A N 1
ATOM 796 C CA . LEU A 1 106 ? -6.009 -1.572 -17.965 1.00 91.69 106 LEU A CA 1
ATOM 797 C C . LEU A 1 106 ? -7.301 -0.940 -17.427 1.00 91.69 106 LEU A C 1
ATOM 799 O O . LEU A 1 106 ? -8.338 -0.973 -18.082 1.00 91.69 106 LEU A O 1
ATOM 803 N N . ASN A 1 107 ? -7.235 -0.366 -16.227 1.00 88.81 107 ASN A N 1
ATOM 804 C CA . ASN A 1 107 ? -8.359 0.233 -15.512 1.00 88.81 107 ASN A CA 1
ATOM 805 C C . ASN A 1 107 ? -7.880 1.402 -14.627 1.00 88.81 107 ASN A C 1
ATOM 807 O O . ASN A 1 107 ? -6.715 1.798 -14.665 1.00 88.81 107 ASN A O 1
ATOM 811 N N . LYS A 1 108 ? -8.798 1.972 -13.841 1.00 87.38 108 LYS A N 1
ATOM 812 C CA . LYS A 1 108 ? -8.504 2.910 -12.751 1.00 87.38 108 LYS A CA 1
ATOM 813 C C . LYS A 1 108 ? -9.086 2.354 -11.451 1.00 87.38 108 LYS A C 1
ATOM 815 O O . LYS A 1 108 ? -10.115 1.685 -11.487 1.00 87.38 108 LYS A O 1
ATOM 820 N N . ALA A 1 109 ? -8.448 2.665 -10.327 1.00 85.00 109 ALA A N 1
ATOM 821 C CA . ALA A 1 109 ? -8.930 2.359 -8.983 1.00 85.00 109 ALA A CA 1
ATOM 822 C C . ALA A 1 109 ? -9.021 3.652 -8.160 1.00 85.00 109 ALA A C 1
ATOM 824 O O . ALA A 1 109 ? -8.259 4.593 -8.396 1.00 85.00 109 ALA A O 1
ATOM 825 N N . VAL A 1 110 ? -9.939 3.699 -7.194 1.00 85.44 110 VAL A N 1
ATOM 826 C CA . VAL A 1 110 ? -9.972 4.772 -6.190 1.00 85.44 110 VAL A CA 1
ATOM 827 C C . VAL A 1 110 ? -8.828 4.526 -5.206 1.00 85.44 110 VAL A C 1
ATOM 829 O O . VAL A 1 110 ? -8.658 3.411 -4.721 1.00 85.44 110 VAL A O 1
ATOM 832 N N . MET A 1 111 ? -8.018 5.551 -4.936 1.00 82.38 111 MET A N 1
ATOM 833 C CA . MET A 1 111 ? -6.852 5.456 -4.052 1.00 82.38 111 MET A CA 1
ATOM 834 C C . MET A 1 111 ? -6.896 6.541 -2.978 1.00 82.38 111 MET A C 1
ATOM 836 O O . MET A 1 111 ? -7.185 7.703 -3.268 1.00 82.38 111 MET A O 1
ATOM 840 N N . LEU A 1 112 ? -6.535 6.181 -1.744 1.00 82.44 112 LEU A N 1
ATOM 841 C CA . LEU A 1 112 ? -6.382 7.139 -0.654 1.00 82.44 112 LEU A CA 1
ATOM 842 C C . LEU A 1 112 ? -5.157 8.036 -0.903 1.00 82.44 112 LEU A C 1
ATOM 844 O O . LEU A 1 112 ? -4.021 7.565 -0.937 1.00 82.44 112 LEU A O 1
ATOM 848 N N . ALA A 1 113 ? -5.379 9.344 -1.046 1.00 74.62 113 ALA A N 1
ATOM 849 C CA . ALA A 1 113 ? -4.324 10.318 -1.316 1.00 74.62 113 ALA A CA 1
ATOM 850 C C . ALA A 1 113 ? -4.062 11.233 -0.108 1.00 74.62 113 ALA A C 1
ATOM 852 O O . ALA A 1 113 ? -4.926 12.009 0.309 1.00 74.62 113 ALA A O 1
ATOM 853 N N . LYS A 1 114 ? -2.832 11.212 0.424 1.00 65.94 114 LYS A N 1
ATOM 854 C CA . LYS A 1 114 ? -2.405 12.137 1.486 1.00 65.94 114 LYS A CA 1
ATOM 855 C C . LYS A 1 114 ? -2.365 13.571 0.947 1.00 65.94 114 LYS A C 1
ATOM 857 O O . LYS A 1 114 ? -1.500 13.914 0.138 1.00 65.94 114 LYS A O 1
ATOM 862 N N . ARG A 1 115 ? -3.280 14.429 1.412 1.00 58.53 115 ARG A N 1
ATOM 863 C CA . ARG A 1 115 ? -3.317 15.849 1.025 1.00 58.53 115 ARG A CA 1
ATOM 864 C C . ARG A 1 115 ? -2.024 16.547 1.459 1.00 58.53 115 ARG A C 1
ATOM 866 O O . ARG A 1 115 ? -1.677 16.541 2.638 1.00 58.53 115 ARG A O 1
ATOM 873 N N . LYS A 1 116 ? -1.340 17.208 0.521 1.00 55.19 116 LYS A N 1
ATOM 874 C CA . LYS A 1 116 ? -0.418 18.301 0.865 1.00 55.19 116 LYS A CA 1
ATOM 875 C C . LYS A 1 116 ? -1.268 19.542 1.169 1.00 55.19 116 LYS A C 1
ATOM 877 O O . LYS A 1 116 ? -2.160 19.833 0.366 1.00 55.19 116 LYS A O 1
ATOM 882 N N . PRO A 1 117 ? -1.034 20.265 2.280 1.00 43.47 117 PRO A N 1
ATOM 883 C CA . PRO A 1 117 ? -1.781 21.485 2.571 1.00 43.47 117 PRO A CA 1
ATOM 884 C C . PRO A 1 117 ? -1.604 22.484 1.417 1.00 43.47 117 PRO A C 1
ATOM 886 O O . PRO A 1 117 ? -0.481 22.741 0.990 1.00 43.47 117 PRO A O 1
ATOM 889 N N . GLY A 1 118 ? -2.717 23.001 0.883 1.00 56.22 118 GLY A N 1
ATOM 890 C CA . GLY A 1 118 ? -2.723 23.997 -0.199 1.00 56.22 118 GLY A CA 1
ATOM 891 C C . GLY A 1 118 ? -3.310 23.566 -1.553 1.00 56.22 118 GLY A C 1
ATOM 892 O O . GLY A 1 118 ? -3.406 24.411 -2.438 1.00 56.22 118 GLY A O 1
ATOM 893 N N . ARG A 1 119 ? -3.746 22.310 -1.752 1.00 50.22 119 ARG A N 1
ATOM 894 C CA . ARG A 1 119 ? -4.613 21.946 -2.900 1.00 50.22 119 ARG A CA 1
ATOM 895 C C . ARG A 1 119 ? -6.081 21.863 -2.470 1.00 50.22 119 ARG A C 1
ATOM 897 O O . ARG A 1 119 ? -6.378 21.365 -1.388 1.00 50.22 119 ARG A O 1
ATOM 904 N N . ALA A 1 120 ? -6.963 22.412 -3.308 1.00 51.84 120 ALA A N 1
ATOM 905 C CA . ALA A 1 120 ? -8.360 22.710 -2.987 1.00 51.84 120 ALA A CA 1
ATOM 906 C C . ALA A 1 120 ? -9.216 21.474 -2.651 1.00 51.84 120 ALA A C 1
ATOM 908 O O . ALA A 1 120 ? -8.861 20.339 -2.970 1.00 51.84 120 ALA A O 1
ATOM 909 N N . ASN A 1 121 ? -10.363 21.726 -2.012 1.00 49.19 121 ASN A N 1
ATOM 910 C CA . ASN A 1 121 ? -11.309 20.715 -1.544 1.00 49.19 121 ASN A CA 1
ATOM 911 C C . ASN A 1 121 ? -11.793 19.776 -2.660 1.00 49.19 121 ASN A C 1
ATOM 913 O O . ASN A 1 121 ? -12.756 20.073 -3.360 1.00 49.19 121 ASN A O 1
ATOM 917 N N . VAL A 1 122 ? -11.207 18.581 -2.722 1.00 52.06 122 VAL A N 1
ATOM 918 C CA . VAL A 1 122 ? -11.970 17.386 -3.100 1.00 52.06 122 VAL A CA 1
ATOM 919 C C . VAL A 1 122 ? -12.989 17.144 -1.976 1.00 52.06 122 VAL A C 1
ATOM 921 O O . VAL A 1 122 ? -12.589 17.248 -0.804 1.00 52.06 122 VAL A O 1
ATOM 924 N N . PRO A 1 123 ? -14.268 16.841 -2.266 1.00 50.44 123 PRO A N 1
ATOM 925 C CA . PRO A 1 123 ? -15.194 16.348 -1.253 1.00 50.44 123 PRO A CA 1
ATOM 926 C C . PRO A 1 123 ? -14.553 15.154 -0.550 1.00 50.44 123 PRO A C 1
ATOM 928 O O . PRO A 1 123 ? -14.131 14.199 -1.196 1.00 50.44 123 PRO A O 1
ATOM 931 N N . GLN A 1 124 ? -14.384 15.241 0.765 1.00 47.78 124 GLN A N 1
ATOM 932 C CA . GLN A 1 124 ? -13.984 14.074 1.532 1.00 47.78 124 GLN A CA 1
ATOM 933 C C . GLN A 1 124 ? -15.227 13.200 1.636 1.00 47.78 124 GLN A C 1
ATOM 935 O O . GLN A 1 124 ? -16.187 13.597 2.294 1.00 47.78 124 GLN A O 1
ATOM 940 N N . GLU A 1 125 ? -15.219 12.048 0.966 1.00 52.53 125 GLU A N 1
ATOM 941 C CA . GLU A 1 125 ? -16.171 10.988 1.283 1.00 52.53 125 GLU A CA 1
ATOM 942 C C . GLU A 1 125 ? -16.014 10.706 2.778 1.00 52.53 125 GLU A C 1
ATOM 944 O O . GLU A 1 125 ? -14.924 10.391 3.270 1.00 52.53 125 GLU A O 1
ATOM 949 N N . LYS A 1 126 ? -17.084 10.980 3.527 1.00 54.34 126 LYS A N 1
ATOM 950 C CA . LYS A 1 126 ? -17.138 10.710 4.956 1.00 54.34 126 LYS A CA 1
ATOM 951 C C . LYS A 1 126 ? -17.035 9.194 5.079 1.00 54.34 126 LYS A C 1
ATOM 953 O O . LYS A 1 126 ? -17.883 8.513 4.514 1.00 54.34 126 LYS A O 1
ATOM 958 N N . LEU A 1 127 ? -16.007 8.693 5.771 1.00 63.31 127 LEU A N 1
ATOM 959 C CA . LEU A 1 127 ? -15.906 7.266 6.080 1.00 63.31 127 LEU A CA 1
ATOM 960 C C . LEU A 1 127 ? -17.243 6.831 6.683 1.00 63.31 127 LEU A C 1
ATOM 962 O O . LEU A 1 127 ? -17.734 7.483 7.610 1.00 63.31 127 LEU A O 1
ATOM 966 N N . GLU A 1 128 ? -17.856 5.813 6.086 1.00 74.69 128 GLU A N 1
ATOM 967 C CA . GLU A 1 128 ? -19.185 5.360 6.482 1.00 74.69 128 GLU A CA 1
ATOM 968 C C . GLU A 1 128 ? -19.140 4.899 7.944 1.00 74.69 128 GLU A C 1
ATOM 970 O O . GLU A 1 128 ? -18.198 4.223 8.364 1.00 74.69 128 GLU A O 1
ATOM 975 N N . SER A 1 129 ? -20.127 5.318 8.740 1.00 86.88 129 SER A N 1
ATOM 976 C CA . SER A 1 129 ? -20.290 4.770 10.085 1.00 86.88 129 SER A CA 1
ATOM 977 C C . SER A 1 129 ? -20.702 3.302 9.972 1.00 86.88 129 SER A C 1
ATOM 979 O O . SER A 1 129 ? -21.542 2.947 9.144 1.00 86.88 129 SER A O 1
ATOM 981 N N . LEU A 1 130 ? -20.132 2.456 10.821 1.00 90.56 130 LEU A N 1
ATOM 982 C CA . LEU A 1 130 ? -20.485 1.052 10.948 1.00 90.56 130 LEU A CA 1
ATOM 983 C C . LEU A 1 130 ? -21.616 0.918 11.971 1.00 90.56 130 LEU A C 1
ATOM 985 O O . LEU A 1 130 ? -21.453 1.296 13.131 1.00 90.56 130 LEU A O 1
ATOM 989 N N . ASN A 1 131 ? -22.749 0.356 11.555 1.00 94.44 131 ASN A N 1
ATOM 990 C CA . ASN A 1 131 ? -23.852 0.043 12.458 1.00 94.44 131 ASN A CA 1
ATOM 991 C C . ASN A 1 131 ? -23.676 -1.386 12.996 1.00 94.44 131 ASN A C 1
ATOM 993 O O . ASN A 1 131 ? -23.991 -2.350 12.301 1.00 94.44 131 ASN A O 1
ATOM 997 N N . LEU A 1 132 ? -23.118 -1.519 14.202 1.00 95.31 132 LEU A N 1
ATOM 998 C CA . LEU A 1 132 ? -22.664 -2.798 14.760 1.00 95.31 132 LEU A CA 1
ATOM 999 C C . LEU A 1 132 ? -23.394 -3.127 16.075 1.00 95.31 132 LEU A C 1
ATOM 1001 O O . LEU A 1 132 ? -23.465 -2.267 16.958 1.00 95.31 132 LEU A O 1
ATOM 1005 N N . PRO A 1 133 ? -23.905 -4.359 16.262 1.00 96.44 133 PRO A N 1
ATOM 1006 C CA . PRO A 1 133 ? -24.352 -4.844 17.563 1.00 96.44 133 PRO A CA 1
ATOM 1007 C C . PRO A 1 133 ? -23.210 -4.826 18.583 1.00 96.44 133 PRO A C 1
ATOM 1009 O O . PRO A 1 133 ? -22.078 -5.193 18.258 1.00 96.44 133 PRO A O 1
ATOM 1012 N N . LEU A 1 134 ? -23.516 -4.438 19.818 1.00 95.88 134 LEU A N 1
ATOM 1013 C CA . LEU A 1 134 ? -22.610 -4.484 20.961 1.00 95.88 134 LEU A CA 1
ATOM 1014 C C . LEU A 1 134 ? -22.947 -5.710 21.815 1.00 95.88 134 LEU A C 1
ATOM 1016 O O . LEU A 1 134 ? -24.055 -5.829 22.335 1.00 95.88 134 LEU A O 1
ATOM 1020 N N . MET A 1 135 ? -21.984 -6.609 21.977 1.00 95.75 135 MET A N 1
ATOM 1021 C CA . MET A 1 135 ? -22.155 -7.906 22.625 1.00 95.75 135 MET A CA 1
ATOM 1022 C C . MET A 1 135 ? -21.225 -8.019 23.841 1.00 95.75 135 MET A C 1
ATOM 1024 O O . MET A 1 135 ? -20.007 -7.892 23.720 1.00 95.75 135 MET A O 1
ATOM 1028 N N . LYS A 1 136 ? -21.796 -8.273 25.019 1.00 94.94 136 LYS A N 1
ATOM 1029 C CA . LYS A 1 136 ? -21.086 -8.421 26.294 1.00 94.94 136 LYS A CA 1
ATOM 1030 C C . LYS A 1 136 ? -20.846 -9.888 26.626 1.00 94.94 136 LYS A C 1
ATOM 1032 O O . LYS A 1 136 ? -21.794 -10.658 26.722 1.00 94.94 136 LYS A O 1
ATOM 1037 N N . ILE A 1 137 ? -19.597 -10.253 26.868 1.00 95.00 137 ILE A N 1
ATOM 1038 C CA . ILE A 1 137 ? -19.183 -11.567 27.368 1.00 95.00 137 ILE A CA 1
ATOM 1039 C C . ILE A 1 137 ? -18.748 -11.400 28.826 1.00 95.00 137 ILE A C 1
ATOM 1041 O O . ILE A 1 137 ? -18.039 -10.446 29.145 1.00 95.00 137 ILE A O 1
ATOM 1045 N N . MET A 1 138 ? -19.146 -12.316 29.711 1.00 94.06 138 MET A N 1
ATOM 1046 C CA . MET A 1 138 ? -18.658 -12.332 31.094 1.00 94.06 138 MET A CA 1
ATOM 1047 C C . MET A 1 138 ? -17.302 -13.042 31.183 1.00 94.06 138 MET A C 1
ATOM 1049 O O . MET A 1 138 ? -17.066 -14.033 30.483 1.00 94.06 138 MET A O 1
ATOM 1053 N N . MET A 1 139 ? -16.423 -12.592 32.086 1.00 93.31 139 MET A N 1
ATOM 1054 C CA . MET A 1 139 ? -15.119 -13.231 32.322 1.00 93.31 139 MET A CA 1
ATOM 1055 C C . MET A 1 139 ? -15.232 -14.744 32.581 1.00 93.31 139 MET A C 1
ATOM 1057 O O . MET A 1 139 ? -14.443 -15.515 32.037 1.00 93.31 139 MET A O 1
ATOM 1061 N N . SER A 1 140 ? -16.259 -15.184 33.319 1.00 92.88 140 SER A N 1
ATOM 1062 C CA . SER A 1 140 ? -16.528 -16.603 33.599 1.00 92.88 140 SER A CA 1
ATOM 1063 C C . SER A 1 140 ? -16.705 -17.456 32.343 1.00 92.88 140 SER A C 1
ATOM 1065 O O . SER A 1 140 ? -16.241 -18.598 32.306 1.00 92.88 140 SER A O 1
ATOM 1067 N N . ASP A 1 141 ? -17.365 -16.915 31.318 1.00 93.88 141 ASP A N 1
ATOM 1068 C CA . ASP A 1 141 ? -17.632 -17.631 30.069 1.00 93.88 141 ASP A CA 1
ATOM 1069 C C . ASP A 1 141 ? -16.391 -17.628 29.180 1.00 93.88 141 ASP A C 1
ATOM 1071 O O . ASP A 1 141 ? -16.088 -18.632 28.536 1.00 93.88 141 ASP A O 1
ATOM 1075 N N . TYR A 1 142 ? -15.639 -16.523 29.189 1.00 94.00 142 TYR A N 1
ATOM 1076 C CA . TYR A 1 142 ? -14.378 -16.393 28.465 1.00 94.00 142 TYR A CA 1
ATOM 1077 C C . TYR A 1 142 ? -13.334 -17.401 28.964 1.00 94.00 142 TYR A C 1
ATOM 1079 O O . TYR A 1 142 ? -12.733 -18.113 28.158 1.00 94.00 142 TYR A O 1
ATOM 1087 N N . GLU A 1 143 ? -13.131 -17.529 30.279 1.00 92.19 143 GLU A N 1
ATOM 1088 C CA . GLU A 1 143 ? -12.167 -18.497 30.827 1.00 92.19 143 GLU A CA 1
ATOM 1089 C C . GLU A 1 143 ? -12.481 -19.932 30.388 1.00 92.19 143 GLU A C 1
ATOM 1091 O O . GLU A 1 143 ? -11.573 -20.664 29.988 1.00 92.19 143 GLU A O 1
ATOM 1096 N N . GLN A 1 144 ? -13.766 -20.295 30.370 1.00 91.12 144 GLN A N 1
ATOM 1097 C CA . GLN A 1 144 ? -14.239 -21.626 29.989 1.00 91.12 144 GLN A CA 1
ATOM 1098 C C . GLN A 1 144 ? -14.234 -21.875 28.472 1.00 91.12 144 GLN A C 1
ATOM 1100 O O . GLN A 1 144 ? -13.976 -23.004 28.064 1.00 91.12 144 GLN A O 1
ATOM 1105 N N . HIS A 1 145 ? -14.497 -20.860 27.638 1.00 89.81 145 HIS A N 1
ATOM 1106 C CA . HIS A 1 145 ? -14.819 -21.060 26.215 1.00 89.81 145 HIS A CA 1
ATOM 1107 C C . HIS A 1 145 ? -13.983 -20.232 25.218 1.00 89.81 145 HIS A C 1
ATOM 1109 O O . HIS A 1 145 ? -14.251 -20.296 24.026 1.00 89.81 145 HIS A O 1
ATOM 1115 N N . HIS A 1 146 ? -12.942 -19.493 25.624 1.00 84.69 146 HIS A N 1
ATOM 1116 C CA . HIS A 1 146 ? -12.114 -18.667 24.710 1.00 84.69 146 HIS A CA 1
ATOM 1117 C C . HIS A 1 146 ? -11.486 -19.408 23.510 1.00 84.69 146 HIS A C 1
ATOM 1119 O O . HIS A 1 146 ? -11.043 -18.767 22.554 1.00 84.69 146 HIS A O 1
ATOM 1125 N N . TYR A 1 147 ? -11.423 -20.742 23.540 1.00 84.75 147 TYR A N 1
ATOM 1126 C CA . TYR A 1 147 ? -10.969 -21.580 22.427 1.00 84.75 147 TYR A CA 1
ATOM 1127 C C . TYR A 1 147 ? -12.085 -22.016 21.458 1.00 84.75 147 TYR A C 1
ATOM 1129 O O . TYR A 1 147 ? -11.762 -22.523 20.386 1.00 84.75 147 TYR A O 1
ATOM 1137 N N . ASP A 1 148 ? -13.358 -21.812 21.804 1.00 89.69 148 ASP A N 1
ATOM 1138 C CA . ASP A 1 148 ? -14.537 -22.107 20.986 1.00 89.69 148 ASP A CA 1
ATOM 1139 C C . ASP A 1 148 ? -15.328 -20.810 20.748 1.00 89.69 148 ASP A C 1
ATOM 1141 O O . ASP A 1 148 ? -16.073 -20.324 21.606 1.00 89.69 148 ASP A O 1
ATOM 1145 N N . LYS A 1 149 ? -15.141 -20.223 19.560 1.00 89.88 149 LYS A N 1
ATOM 1146 C CA . LYS A 1 149 ? -15.794 -18.961 19.189 1.00 89.88 149 LYS A CA 1
ATOM 1147 C C . LYS A 1 149 ? -17.314 -19.049 19.210 1.00 89.88 149 LYS A C 1
ATOM 1149 O O . LYS A 1 149 ? -17.950 -18.041 19.499 1.00 89.88 149 LYS A O 1
ATOM 1154 N N . ASP A 1 150 ? -17.901 -20.189 18.864 1.00 91.31 150 ASP A N 1
ATOM 1155 C CA . ASP A 1 150 ? -19.347 -20.272 18.681 1.00 91.31 150 ASP A CA 1
ATOM 1156 C C . ASP A 1 150 ? -20.049 -20.429 20.032 1.00 91.31 150 ASP A C 1
ATOM 1158 O O . ASP A 1 150 ? -21.046 -19.746 20.276 1.00 91.31 150 ASP A O 1
ATOM 1162 N N . LEU A 1 151 ? -19.484 -21.203 20.966 1.00 91.75 151 LEU A N 1
ATOM 1163 C CA . LEU A 1 151 ? -19.939 -21.200 22.362 1.00 91.75 151 LEU A CA 1
ATOM 1164 C C . LEU A 1 151 ? -19.824 -19.807 22.996 1.00 91.75 151 LEU A C 1
ATOM 1166 O O . LEU A 1 151 ? -20.786 -19.338 23.606 1.00 91.75 151 LEU A O 1
ATOM 1170 N N . LEU A 1 152 ? -18.696 -19.118 22.803 1.00 92.00 152 LEU A N 1
ATOM 1171 C CA . LEU A 1 152 ? -18.462 -17.809 23.417 1.00 92.00 152 LEU A CA 1
ATOM 1172 C C . LEU A 1 152 ? -19.293 -16.673 22.783 1.00 92.00 152 LEU A C 1
ATOM 1174 O O . LEU A 1 152 ? -19.658 -15.716 23.462 1.00 92.00 152 LEU A O 1
ATOM 1178 N N . LYS A 1 153 ? -19.656 -16.786 21.499 1.00 92.50 153 LYS A N 1
ATOM 1179 C CA . LYS A 1 153 ? -20.678 -15.927 20.873 1.00 92.50 153 LYS A CA 1
ATOM 1180 C C . LYS A 1 153 ? -22.069 -16.190 21.449 1.00 92.50 153 LYS A C 1
ATOM 1182 O O . LYS A 1 153 ? -22.812 -15.243 21.682 1.00 92.50 153 LYS A O 1
ATOM 1187 N N . ASN A 1 154 ? -22.419 -17.457 21.681 1.00 93.44 154 ASN A N 1
ATOM 1188 C CA . ASN A 1 154 ? -23.731 -17.848 22.203 1.00 93.44 154 ASN A CA 1
ATOM 1189 C C . ASN A 1 154 ? -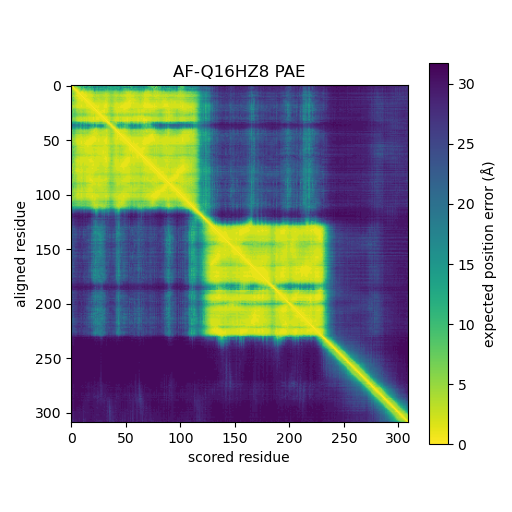23.940 -17.465 23.679 1.00 93.44 154 ASN A C 1
ATOM 1191 O O . ASN A 1 154 ? -25.086 -17.299 24.092 1.00 93.44 154 ASN A O 1
ATOM 1195 N N . SER A 1 155 ? -22.872 -17.302 24.469 1.00 93.50 155 SER A N 1
ATOM 1196 C CA . SER A 1 155 ? -22.962 -16.774 25.840 1.00 93.50 155 SER A CA 1
ATOM 1197 C C . SER A 1 155 ? -23.035 -15.241 25.905 1.00 93.50 155 SER A C 1
ATOM 1199 O O . SER A 1 155 ? -23.239 -14.685 26.983 1.00 93.50 155 SER A O 1
ATOM 1201 N N . ALA A 1 156 ? -22.869 -14.537 24.779 1.00 94.06 156 ALA A N 1
ATOM 1202 C CA . ALA A 1 156 ? -22.801 -13.083 24.770 1.00 94.06 156 ALA A CA 1
ATOM 1203 C C . ALA A 1 156 ? -24.187 -12.418 24.901 1.00 94.06 156 ALA A C 1
ATOM 1205 O O . ALA A 1 156 ? -25.132 -12.721 24.171 1.00 94.06 156 ALA A O 1
ATOM 1206 N N . VAL A 1 157 ? -24.288 -11.440 25.800 1.00 93.50 157 VAL A N 1
ATOM 1207 C CA . VAL A 1 157 ? -25.488 -10.637 26.057 1.00 93.50 157 VAL A CA 1
ATOM 1208 C C . VAL A 1 157 ? -25.502 -9.414 25.140 1.00 93.50 157 VAL A C 1
ATOM 1210 O O . VAL A 1 157 ? -24.555 -8.634 25.120 1.00 93.50 157 VAL A O 1
ATOM 1213 N N . ASN A 1 158 ? -26.587 -9.214 24.395 1.00 93.44 158 ASN A N 1
ATOM 1214 C CA . ASN A 1 158 ? -26.744 -8.055 23.516 1.00 93.44 158 ASN A CA 1
ATOM 1215 C C . ASN A 1 158 ? -27.025 -6.773 24.333 1.00 93.44 158 ASN A C 1
ATOM 1217 O O . ASN A 1 158 ? -28.000 -6.722 25.083 1.00 93.44 158 ASN A O 1
ATOM 1221 N N . LEU A 1 159 ? -26.188 -5.744 24.165 1.00 92.56 159 LEU A N 1
ATOM 1222 C CA . LEU A 1 159 ? -26.317 -4.409 24.773 1.00 92.56 159 LEU A CA 1
ATOM 1223 C C . LEU A 1 159 ? -26.932 -3.362 23.817 1.00 92.56 159 LEU A C 1
ATOM 1225 O O . LEU A 1 159 ? -27.008 -2.177 24.142 1.00 92.56 159 LEU A O 1
ATOM 1229 N N . GLY A 1 160 ? -27.373 -3.778 22.630 1.00 92.38 160 GLY A N 1
ATOM 1230 C CA . GLY A 1 160 ? -27.970 -2.933 21.597 1.00 92.38 160 GLY A CA 1
ATOM 1231 C C . GLY A 1 160 ? -27.069 -2.780 20.373 1.00 92.38 160 GLY A C 1
ATOM 1232 O O . GLY A 1 160 ? -26.203 -3.609 20.110 1.00 92.38 160 GLY A O 1
ATOM 1233 N N . THR A 1 161 ? -27.276 -1.705 19.616 1.00 94.81 161 THR A N 1
ATOM 1234 C CA . THR A 1 161 ? -26.547 -1.429 18.371 1.00 94.81 161 THR A CA 1
ATOM 1235 C C . THR A 1 161 ? -25.960 -0.026 18.419 1.00 94.81 161 THR A C 1
ATOM 1237 O O . THR A 1 161 ? -26.667 0.925 18.752 1.00 94.81 161 THR A O 1
ATOM 1240 N N . LEU A 1 162 ? -24.683 0.099 18.062 1.00 93.88 162 LEU A N 1
ATOM 1241 C CA . LEU A 1 162 ? -23.940 1.355 18.002 1.00 93.88 162 LEU A CA 1
ATOM 1242 C C . LEU A 1 162 ? -23.759 1.814 16.550 1.00 93.88 162 LEU A C 1
ATOM 1244 O O . LEU A 1 162 ? -23.510 0.997 15.667 1.00 93.88 162 LEU A O 1
ATOM 1248 N N . ASP A 1 163 ? -23.821 3.128 16.317 1.00 93.69 163 ASP A N 1
ATOM 1249 C CA . ASP A 1 163 ? -23.307 3.759 15.094 1.00 93.69 163 ASP A CA 1
ATOM 1250 C C . ASP A 1 163 ? -21.875 4.246 15.357 1.00 93.69 163 ASP A C 1
ATOM 1252 O O . ASP A 1 163 ? -21.664 5.198 16.114 1.00 93.69 163 ASP A O 1
ATOM 1256 N N . VAL A 1 164 ? -20.885 3.555 14.790 1.00 92.19 164 VAL A N 1
ATOM 1257 C CA . VAL A 1 164 ? -19.463 3.743 15.112 1.00 92.19 164 VAL A CA 1
ATOM 1258 C C . VAL A 1 164 ? -18.707 4.240 13.878 1.00 92.19 164 VAL A C 1
ATOM 1260 O O . VAL A 1 164 ? -18.612 3.507 12.894 1.00 92.19 164 VAL A O 1
ATOM 1263 N N . PRO A 1 165 ? -18.133 5.457 13.875 1.00 91.19 165 PRO A N 1
ATOM 1264 C CA . PRO A 1 165 ? -17.253 5.880 12.788 1.00 91.19 165 PRO A CA 1
ATOM 1265 C C . PRO A 1 165 ? -16.004 4.989 12.746 1.00 91.19 165 PRO A C 1
ATOM 1267 O O . PRO A 1 165 ? -15.557 4.503 13.780 1.00 91.19 165 PRO A O 1
ATOM 1270 N N . VAL A 1 166 ? -15.388 4.807 11.575 1.00 88.81 166 VAL A N 1
ATOM 1271 C CA . VAL A 1 166 ? -14.113 4.071 11.474 1.00 88.81 166 VAL A CA 1
ATOM 1272 C C . VAL A 1 166 ? -13.005 4.861 12.187 1.00 88.81 166 VAL A C 1
ATOM 1274 O O . VAL A 1 166 ? -12.461 5.827 11.648 1.00 88.81 166 VAL A O 1
ATOM 1277 N N . THR A 1 167 ? -12.710 4.469 13.427 1.00 91.38 167 THR A N 1
ATOM 1278 C CA . THR A 1 167 ? -11.814 5.158 14.366 1.00 91.38 167 THR A CA 1
ATOM 1279 C C . THR A 1 167 ? -11.089 4.145 15.264 1.00 91.38 167 THR A C 1
ATOM 1281 O O . THR A 1 167 ? -11.381 2.944 15.212 1.00 91.38 167 THR A O 1
ATOM 1284 N N . ASP A 1 168 ? -10.117 4.623 16.040 1.00 94.69 168 ASP A N 1
ATOM 1285 C CA . ASP A 1 168 ? -9.378 3.829 17.021 1.00 94.69 168 ASP A CA 1
ATOM 1286 C C . ASP A 1 168 ? -10.257 3.391 18.206 1.00 94.69 168 ASP A C 1
ATOM 1288 O O . ASP A 1 168 ? -11.308 3.978 18.487 1.00 94.69 168 ASP A O 1
ATOM 1292 N N . LEU A 1 169 ? -9.842 2.341 18.915 1.00 96.81 169 LEU A N 1
ATOM 1293 C CA . LEU A 1 169 ? -10.636 1.774 20.006 1.00 96.81 169 LEU A CA 1
ATOM 1294 C C . LEU A 1 169 ? -10.745 2.697 21.228 1.00 96.81 169 LEU A C 1
ATOM 1296 O O . LEU A 1 169 ? -11.721 2.584 21.971 1.00 96.81 169 LEU A O 1
ATOM 1300 N N . GLU A 1 170 ? -9.820 3.645 21.411 1.00 95.75 170 GLU A N 1
ATOM 1301 C CA . GLU A 1 170 ? -9.908 4.654 22.475 1.00 95.75 170 GLU A CA 1
ATOM 1302 C C . GLU A 1 170 ? -11.136 5.558 22.256 1.00 95.75 170 GLU A C 1
ATOM 1304 O O . GLU A 1 170 ? -11.926 5.765 23.183 1.00 95.75 170 GLU A O 1
ATOM 1309 N N . GLN A 1 171 ? -11.379 6.011 21.019 1.00 95.06 171 GLN A N 1
ATOM 1310 C CA . GLN A 1 171 ? -12.613 6.725 20.669 1.00 95.06 171 GLN A CA 1
ATOM 1311 C C . GLN A 1 171 ? -13.856 5.819 20.732 1.00 95.06 171 GLN A C 1
ATOM 1313 O O . GLN A 1 171 ? -14.899 6.250 21.236 1.00 95.06 171 GLN A O 1
ATOM 1318 N N . VAL A 1 172 ? -13.775 4.556 20.285 1.00 96.50 172 VAL A N 1
ATOM 1319 C CA . VAL A 1 172 ? -14.921 3.622 20.381 1.00 96.50 172 VAL A CA 1
ATOM 1320 C C . VAL A 1 172 ? -15.324 3.373 21.834 1.00 96.50 172 VAL A C 1
ATOM 1322 O O . VAL A 1 172 ? -16.518 3.331 22.131 1.00 96.50 172 VAL A O 1
ATOM 1325 N N . ARG A 1 173 ? -14.369 3.278 22.766 1.00 96.00 173 ARG A N 1
ATOM 1326 C CA . ARG A 1 173 ? -14.646 3.104 24.201 1.00 96.00 173 ARG A CA 1
ATOM 1327 C C . ARG A 1 173 ? -15.503 4.235 24.765 1.00 96.00 173 ARG A C 1
ATOM 1329 O O . ARG A 1 173 ? -16.394 3.969 25.570 1.00 96.00 173 ARG A O 1
ATOM 1336 N N . VAL A 1 174 ? -15.274 5.477 24.331 1.00 94.94 174 VAL A N 1
ATOM 1337 C CA . VAL A 1 174 ? -16.101 6.630 24.727 1.00 94.94 174 VAL A CA 1
ATOM 1338 C C . VAL A 1 174 ? -17.546 6.457 24.243 1.00 94.94 174 VAL A C 1
ATOM 1340 O O . VAL A 1 174 ? -18.476 6.719 25.005 1.00 94.94 174 VAL A O 1
ATOM 1343 N N . LEU A 1 175 ? -17.745 5.965 23.015 1.00 95.00 175 LEU A N 1
ATOM 1344 C CA . LEU A 1 175 ? -19.076 5.695 22.456 1.00 95.00 175 LEU A CA 1
ATOM 1345 C C . LEU A 1 175 ? -19.786 4.537 23.176 1.00 95.00 175 LEU A C 1
ATOM 1347 O O . LEU A 1 175 ? -20.959 4.672 23.518 1.00 95.00 175 LEU A O 1
ATOM 1351 N N . VAL A 1 176 ? -19.074 3.439 23.455 1.00 95.06 176 VAL A N 1
ATOM 1352 C CA . VAL A 1 176 ? -19.594 2.279 24.203 1.00 95.06 176 VAL A CA 1
ATOM 1353 C C . VAL A 1 176 ? -20.034 2.690 25.609 1.00 95.06 176 VAL A C 1
ATOM 1355 O O . VAL A 1 176 ? -21.168 2.415 25.993 1.00 95.06 176 VAL A O 1
ATOM 1358 N N . ASN A 1 177 ? -19.178 3.395 26.357 1.00 93.25 177 ASN A N 1
ATOM 1359 C CA . ASN A 1 177 ? -19.508 3.862 27.706 1.00 93.25 177 ASN A CA 1
ATOM 1360 C C . ASN A 1 177 ? -20.747 4.763 27.695 1.00 93.25 177 ASN A C 1
ATOM 1362 O O . ASN A 1 177 ? -21.684 4.520 28.451 1.00 93.25 177 ASN A O 1
ATOM 1366 N N . LYS A 1 178 ? -20.782 5.750 26.790 1.00 92.12 178 LYS A N 1
ATOM 1367 C CA . LYS A 1 178 ? -21.917 6.664 26.650 1.00 92.12 178 LYS A CA 1
ATOM 1368 C C . LYS A 1 178 ? -23.224 5.915 26.353 1.00 92.12 178 LYS A C 1
ATOM 1370 O O . LYS A 1 178 ? -24.237 6.187 26.989 1.00 92.12 178 LYS A O 1
ATOM 1375 N N . HIS A 1 179 ? -23.205 4.967 25.416 1.00 91.31 179 HIS A N 1
ATOM 1376 C CA . HIS A 1 179 ? -24.382 4.165 25.062 1.00 91.31 179 HIS A CA 1
ATOM 1377 C C . HIS A 1 179 ? -24.897 3.341 26.248 1.00 91.31 179 HIS A C 1
ATOM 1379 O O . HIS A 1 179 ? -26.102 3.295 26.477 1.00 91.31 179 HIS A O 1
ATOM 1385 N N . CYS A 1 180 ? -24.002 2.746 27.040 1.00 88.69 180 CYS A N 1
ATOM 1386 C CA . CYS A 1 180 ? -24.380 2.003 28.246 1.00 88.69 180 CYS A CA 1
ATOM 1387 C C . CYS A 1 180 ? -24.879 2.916 29.386 1.00 88.69 180 CYS A C 1
ATOM 1389 O O . CYS A 1 180 ? -25.739 2.508 30.162 1.00 88.69 180 CYS A O 1
ATOM 1391 N N . GLU A 1 181 ? -24.383 4.154 29.492 1.00 86.25 181 GLU A N 1
ATOM 1392 C CA . GLU A 1 181 ? -24.885 5.157 30.448 1.00 86.25 181 GLU A CA 1
ATOM 1393 C C . GLU A 1 181 ? -26.284 5.686 30.075 1.00 86.25 181 GLU A C 1
ATOM 1395 O O . GLU A 1 181 ? -27.096 5.953 30.962 1.00 86.25 181 GLU A O 1
ATOM 1400 N N . GLU A 1 182 ? -26.588 5.806 28.778 1.00 86.44 182 GLU A N 1
ATOM 1401 C CA . GLU A 1 182 ? -27.886 6.271 28.258 1.00 86.44 182 GLU A CA 1
ATOM 1402 C C . GLU A 1 182 ? -28.995 5.190 28.302 1.00 86.44 182 GLU A C 1
ATOM 1404 O O . GLU A 1 182 ? -30.169 5.509 28.099 1.00 86.44 182 GLU A O 1
ATOM 1409 N N . GLN A 1 183 ? -28.654 3.929 28.596 1.00 79.94 183 GLN A N 1
ATOM 1410 C CA . GLN A 1 183 ? -29.556 2.765 28.599 1.00 79.94 183 GLN A CA 1
ATOM 1411 C C . GLN A 1 183 ? -29.853 2.273 30.038 1.00 79.94 183 GLN A C 1
ATOM 1413 O O . GLN A 1 183 ? -29.168 1.368 30.527 1.00 79.94 183 GLN A O 1
ATOM 1418 N N . PRO A 1 184 ? -30.878 2.809 30.738 1.00 67.75 184 PRO A N 1
ATOM 1419 C CA . PRO A 1 184 ? -31.114 2.535 32.163 1.00 67.75 184 PRO A CA 1
ATOM 1420 C C . PRO A 1 184 ? -31.468 1.075 32.490 1.00 67.75 184 PRO A C 1
ATOM 1422 O O . PRO A 1 184 ? -31.187 0.631 33.601 1.00 67.75 184 PRO A O 1
ATOM 1425 N N . ASP A 1 185 ? -32.044 0.338 31.536 1.00 68.94 185 ASP A N 1
ATOM 1426 C CA . ASP A 1 185 ? -32.408 -1.080 31.683 1.00 68.94 185 ASP A CA 1
ATOM 1427 C C . ASP A 1 185 ? -31.301 -2.044 31.202 1.00 68.94 185 ASP A C 1
ATOM 1429 O O . ASP A 1 185 ? -31.466 -3.264 31.271 1.00 68.94 185 ASP A O 1
ATOM 1433 N N . SER A 1 186 ? -30.172 -1.531 30.692 1.00 66.06 186 SER A N 1
ATOM 1434 C CA . SER A 1 186 ? -29.078 -2.377 30.198 1.00 66.06 186 SER A CA 1
ATOM 1435 C C . SER A 1 186 ? -28.152 -2.859 31.325 1.00 66.06 186 SER A C 1
ATOM 1437 O O . SER A 1 186 ? -27.906 -2.128 32.292 1.00 66.06 186 SER A O 1
ATOM 1439 N N . PRO A 1 187 ? -27.580 -4.076 31.221 1.00 69.00 187 PRO A N 1
ATOM 1440 C CA . PRO A 1 187 ? -26.506 -4.501 32.107 1.00 69.00 187 PRO A CA 1
ATOM 1441 C C . PRO A 1 187 ? -25.306 -3.564 31.954 1.00 69.00 187 PRO A C 1
ATOM 1443 O O . PRO A 1 187 ? -24.695 -3.507 30.886 1.00 69.00 187 PRO A O 1
ATOM 1446 N N . LYS A 1 188 ? -24.938 -2.872 33.035 1.00 76.81 188 LYS A N 1
ATOM 1447 C CA . LYS A 1 188 ? -23.729 -2.039 33.069 1.00 76.81 188 LYS A CA 1
ATOM 1448 C C . LYS A 1 188 ? -22.479 -2.878 32.769 1.00 76.81 188 LYS A C 1
ATOM 1450 O O . LYS A 1 188 ? -22.500 -4.104 32.892 1.00 76.81 188 LYS A O 1
ATOM 1455 N N . LEU A 1 189 ? -21.422 -2.194 32.340 1.00 87.00 189 LEU A N 1
ATOM 1456 C CA . LEU A 1 189 ? -20.083 -2.750 32.143 1.00 87.00 189 LEU A CA 1
ATOM 1457 C C . LEU A 1 189 ? -19.188 -2.353 33.323 1.00 87.00 189 LEU A C 1
ATOM 1459 O O . LEU A 1 189 ? -19.267 -1.205 33.776 1.00 87.00 189 LEU A O 1
ATOM 1463 N N . SER A 1 190 ? -18.303 -3.247 33.772 1.00 88.06 190 SER A N 1
ATOM 1464 C CA . SER A 1 190 ? -17.303 -2.918 34.792 1.00 88.06 190 SER A CA 1
ATOM 1465 C C . SER A 1 190 ? -16.352 -1.795 34.325 1.00 88.06 190 SER A C 1
ATOM 1467 O O . SER A 1 190 ? -16.035 -1.714 33.138 1.00 88.06 190 SER A O 1
ATOM 1469 N N . PRO A 1 191 ? -15.824 -0.917 35.204 1.00 86.12 191 PRO A N 1
ATOM 1470 C CA . PRO A 1 191 ? -14.930 0.186 34.795 1.00 86.12 191 PRO A CA 1
ATOM 1471 C C . PRO A 1 191 ? -13.649 -0.246 34.046 1.00 86.12 191 PRO A C 1
ATOM 1473 O O . PRO A 1 191 ? -13.008 0.552 33.346 1.00 86.12 191 PRO A O 1
ATOM 1476 N N . ASP A 1 192 ? -13.272 -1.510 34.214 1.00 89.75 192 ASP A N 1
ATOM 1477 C CA . ASP A 1 192 ? -12.119 -2.199 33.647 1.00 89.75 192 ASP A CA 1
ATOM 1478 C C . ASP A 1 192 ? -12.468 -3.144 32.478 1.00 89.75 192 ASP A C 1
ATOM 1480 O O . ASP A 1 192 ? -11.593 -3.892 32.037 1.00 89.75 192 ASP A O 1
ATOM 1484 N N . TRP A 1 193 ? -13.688 -3.093 31.922 1.00 95.25 193 TRP A N 1
ATOM 1485 C CA . TRP A 1 193 ? -14.055 -3.865 30.726 1.00 95.25 193 TRP A CA 1
ATOM 1486 C C . TRP A 1 193 ? -13.051 -3.652 29.577 1.00 95.25 193 TRP A C 1
ATOM 1488 O O . TRP A 1 193 ? -12.544 -2.539 29.387 1.00 95.25 193 TRP A O 1
ATOM 1498 N N . CYS A 1 194 ? -12.770 -4.685 28.778 1.00 96.25 194 CYS A N 1
ATOM 1499 C CA . CYS A 1 194 ? -1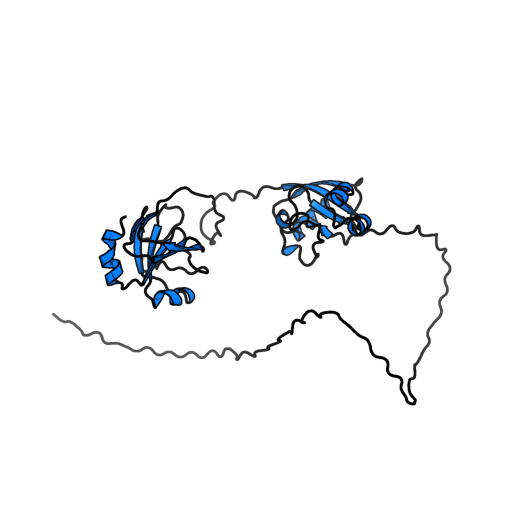1.846 -4.607 27.631 1.00 96.25 194 CYS A CA 1
ATOM 1500 C C . CYS A 1 194 ? -12.480 -5.104 26.325 1.00 96.25 194 CYS A C 1
ATOM 1502 O O . CYS A 1 194 ? -13.453 -5.855 26.347 1.00 96.25 194 CYS A O 1
ATOM 1504 N N . PHE A 1 195 ? -11.959 -4.665 25.178 1.00 97.44 195 PHE A N 1
ATOM 1505 C CA . PHE A 1 195 ? -12.410 -5.175 23.882 1.00 97.44 195 PHE A CA 1
ATOM 1506 C C . PHE A 1 195 ? -11.920 -6.606 23.650 1.00 97.44 195 PHE A C 1
ATOM 1508 O O . PHE A 1 195 ? -10.843 -6.995 24.113 1.00 97.44 195 PHE A O 1
ATOM 1515 N N . ILE A 1 196 ? -12.690 -7.366 22.875 1.00 95.56 196 ILE A N 1
ATOM 1516 C CA . ILE A 1 196 ? -12.282 -8.667 22.355 1.00 95.56 196 ILE A CA 1
ATOM 1517 C C . ILE A 1 196 ? -12.044 -8.555 20.846 1.00 95.56 196 ILE A C 1
ATOM 1519 O O . ILE A 1 196 ? -12.944 -8.195 20.090 1.00 95.56 196 ILE A O 1
ATOM 1523 N N . ASP A 1 197 ? -10.847 -8.940 20.413 1.00 94.94 197 ASP A N 1
ATOM 1524 C CA . ASP A 1 197 ? -10.561 -9.286 19.026 1.00 94.94 197 ASP A CA 1
ATOM 1525 C C . ASP A 1 197 ? -11.238 -10.613 18.680 1.00 94.94 197 ASP A C 1
ATOM 1527 O O . ASP A 1 197 ? -10.925 -11.676 19.233 1.00 94.94 197 ASP A O 1
ATOM 1531 N N . SER A 1 198 ? -12.199 -10.513 17.764 1.00 91.81 198 SER A N 1
ATOM 1532 C CA . SER A 1 198 ? -12.996 -11.624 17.255 1.00 91.81 198 SER A CA 1
ATOM 1533 C C . SER A 1 198 ? -12.589 -12.067 15.844 1.00 91.81 198 SER A C 1
ATOM 1535 O O . SER A 1 198 ? -13.121 -13.068 15.342 1.00 91.81 198 SER A O 1
ATOM 1537 N N . CYS A 1 199 ? -11.629 -11.378 15.219 1.00 88.50 199 CYS A N 1
ATOM 1538 C CA . CYS A 1 199 ? -11.361 -11.412 13.781 1.00 88.50 199 CYS A CA 1
ATOM 1539 C C . CYS A 1 199 ? -9.977 -11.981 13.431 1.00 88.50 199 CYS A C 1
ATOM 1541 O O . CYS A 1 199 ? -9.891 -12.802 12.517 1.00 88.50 199 CYS A O 1
ATOM 1543 N N . THR A 1 200 ? -8.915 -11.611 14.154 1.00 85.44 200 THR A N 1
ATOM 1544 C CA . THR A 1 200 ? -7.519 -11.856 13.728 1.00 85.44 200 THR A CA 1
ATOM 1545 C C . THR A 1 200 ? -7.117 -13.332 13.655 1.00 85.44 200 THR A C 1
ATOM 1547 O O . THR A 1 200 ? -6.282 -13.708 12.831 1.00 85.44 200 THR A O 1
ATOM 1550 N N . ALA A 1 201 ? -7.677 -14.193 14.507 1.00 82.69 201 ALA A N 1
ATOM 1551 C CA . ALA A 1 201 ? -7.290 -15.604 14.596 1.00 82.69 201 ALA A CA 1
ATOM 1552 C C . ALA A 1 201 ? -8.478 -16.517 14.945 1.00 82.69 201 ALA A C 1
ATOM 1554 O O . ALA A 1 201 ? -9.593 -16.052 15.158 1.00 82.69 201 ALA A O 1
ATOM 1555 N N . GLU A 1 202 ? -8.257 -17.834 15.017 1.00 83.00 202 GLU A N 1
ATOM 1556 C CA . GLU A 1 202 ? -9.298 -18.851 15.282 1.00 83.00 202 GLU A CA 1
ATOM 1557 C C . GLU A 1 202 ? -9.967 -18.748 16.663 1.00 83.00 202 GLU A C 1
ATOM 1559 O O . GLU A 1 202 ? -11.007 -19.360 16.884 1.00 83.00 202 GLU A O 1
ATOM 1564 N N . ARG A 1 203 ? -9.419 -17.949 17.584 1.00 85.88 203 ARG A N 1
ATOM 1565 C CA . ARG A 1 203 ? -9.892 -17.774 18.968 1.00 85.88 203 ARG A CA 1
ATOM 1566 C C . ARG A 1 203 ? -10.170 -16.305 19.267 1.00 85.88 203 ARG A C 1
ATOM 1568 O O . ARG A 1 203 ? -9.798 -15.444 18.474 1.00 85.88 203 ARG A O 1
ATOM 1575 N N . PHE A 1 204 ? -10.824 -16.030 20.391 1.00 91.44 204 PHE A N 1
ATOM 1576 C CA . PHE A 1 204 ? -11.001 -14.665 20.888 1.00 91.44 204 PHE A CA 1
ATOM 1577 C C . PHE A 1 204 ? -9.787 -14.236 21.720 1.00 91.44 204 PHE A C 1
ATOM 1579 O O . PHE A 1 204 ? -9.229 -15.040 22.470 1.00 91.44 204 PHE A O 1
ATOM 1586 N N . PHE A 1 205 ? -9.377 -12.975 21.575 1.00 92.69 205 PHE A N 1
ATOM 1587 C CA . PHE A 1 205 ? -8.250 -12.388 22.306 1.00 92.69 205 PHE A CA 1
ATOM 1588 C C . PHE A 1 205 ? -8.665 -11.073 22.960 1.00 92.69 205 PHE A C 1
ATOM 1590 O O . PHE A 1 205 ? -9.368 -10.271 22.359 1.00 92.69 205 PHE A O 1
ATOM 1597 N N . ARG A 1 206 ? -8.209 -10.826 24.189 1.00 94.38 206 ARG A N 1
ATOM 1598 C CA . ARG A 1 206 ? -8.406 -9.533 24.861 1.00 94.38 206 ARG A CA 1
ATOM 1599 C C . ARG A 1 206 ? -7.457 -8.495 24.269 1.00 94.38 206 ARG A C 1
ATOM 1601 O O . ARG A 1 206 ? -6.260 -8.766 24.172 1.00 94.38 206 ARG A O 1
ATOM 1608 N N . VAL A 1 207 ? -7.975 -7.316 23.946 1.00 95.38 207 VAL A N 1
ATOM 1609 C CA . VAL A 1 207 ? -7.159 -6.147 23.596 1.00 95.38 207 VAL A CA 1
ATOM 1610 C C . VAL A 1 207 ? -6.684 -5.488 24.891 1.00 95.38 207 VAL A C 1
ATOM 1612 O O . VAL A 1 207 ? -7.489 -5.204 25.780 1.00 95.38 207 VAL A O 1
ATOM 1615 N N . ASP A 1 208 ? -5.378 -5.255 25.018 1.00 93.62 208 ASP A N 1
ATOM 1616 C CA . ASP A 1 208 ? -4.832 -4.504 26.150 1.00 93.62 208 ASP A CA 1
ATOM 1617 C C . ASP A 1 208 ? -5.224 -3.024 26.030 1.00 93.62 208 ASP A C 1
ATOM 1619 O O . ASP A 1 208 ? -5.091 -2.419 24.964 1.00 93.62 208 ASP A O 1
ATOM 1623 N N . ARG A 1 209 ? -5.673 -2.418 27.133 1.00 92.38 209 ARG A N 1
ATOM 1624 C CA . ARG A 1 209 ? -6.124 -1.020 27.161 1.00 92.38 209 ARG A CA 1
ATOM 1625 C C . ARG A 1 209 ? -5.047 -0.031 26.698 1.00 92.3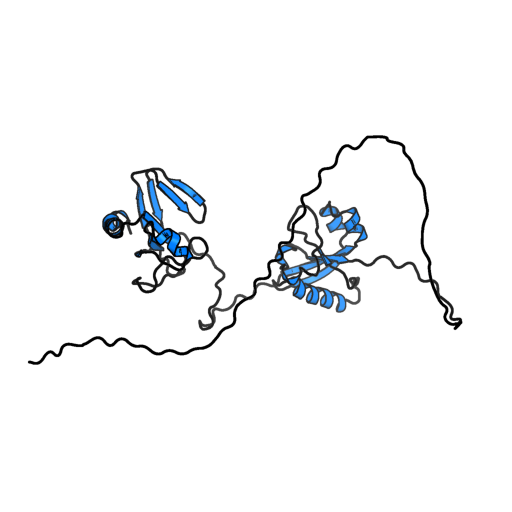8 209 ARG A C 1
ATOM 1627 O O . ARG A 1 209 ? -5.378 1.005 26.130 1.00 92.38 209 ARG A O 1
ATOM 1634 N N . ALA A 1 210 ? -3.766 -0.346 26.894 1.00 92.56 210 ALA A N 1
ATOM 1635 C CA . ALA A 1 210 ? -2.645 0.468 26.424 1.00 92.56 210 ALA A CA 1
ATOM 1636 C C . ALA A 1 210 ? -2.383 0.363 24.904 1.00 92.56 210 ALA A C 1
ATOM 1638 O O . ALA A 1 210 ? -1.483 1.035 24.401 1.00 92.56 210 ALA A O 1
ATOM 1639 N N . GLN A 1 211 ? -3.131 -0.481 24.183 1.00 93.12 211 GLN A N 1
ATOM 1640 C CA . GLN A 1 211 ? -3.037 -0.682 22.731 1.00 93.12 211 GLN A CA 1
ATOM 1641 C C . GLN A 1 211 ? -4.285 -0.186 21.980 1.00 93.12 211 GLN A C 1
ATOM 1643 O O . GLN A 1 211 ? -4.316 -0.234 20.753 1.00 93.12 211 GLN A O 1
ATOM 1648 N N . GLU A 1 212 ? -5.309 0.323 22.673 1.00 94.38 212 GLU A N 1
ATOM 1649 C CA . GLU A 1 212 ? -6.574 0.750 22.051 1.00 94.38 212 GLU A CA 1
ATOM 1650 C C . GLU A 1 212 ? -6.405 1.891 21.034 1.00 94.38 212 GLU A C 1
ATOM 1652 O O . GLU A 1 212 ? -7.119 1.943 20.039 1.00 94.38 212 GLU A O 1
ATOM 1657 N N . ASN A 1 213 ? -5.408 2.757 21.216 1.00 93.25 213 ASN A N 1
ATOM 1658 C CA . ASN A 1 213 ? -5.052 3.811 20.262 1.00 93.25 213 ASN A CA 1
ATOM 1659 C C . ASN A 1 213 ? -4.186 3.325 19.074 1.00 93.25 213 ASN A C 1
ATOM 1661 O O . ASN A 1 213 ? -3.827 4.125 18.209 1.00 93.25 213 ASN A O 1
ATOM 1665 N N . LEU A 1 214 ? -3.805 2.041 19.045 1.00 91.50 214 LEU A N 1
ATOM 1666 C CA . LEU A 1 214 ? -3.033 1.408 17.965 1.00 91.50 214 LEU A CA 1
ATOM 1667 C C . LEU A 1 214 ? -3.901 0.539 17.044 1.00 91.50 214 LEU A C 1
ATOM 1669 O O . LEU A 1 214 ? -3.456 0.203 15.947 1.00 91.50 214 LEU A O 1
ATOM 1673 N N . HIS A 1 215 ? -5.114 0.195 17.481 1.00 92.19 215 HIS A N 1
ATOM 1674 C CA . HIS A 1 215 ? -6.067 -0.642 16.759 1.00 92.19 215 HIS A CA 1
ATOM 1675 C C . HIS A 1 215 ? -7.305 0.158 16.360 1.00 92.19 215 HIS A C 1
ATOM 1677 O O . HIS A 1 215 ? -7.808 0.973 17.134 1.00 92.19 215 HIS A O 1
ATOM 1683 N N . PHE A 1 216 ? -7.817 -0.101 15.162 1.00 94.06 216 PHE A N 1
ATOM 1684 C CA . PHE A 1 216 ? -9.099 0.409 14.685 1.00 94.06 216 PHE A CA 1
ATOM 1685 C C . PHE A 1 216 ? -10.213 -0.605 14.940 1.00 94.06 216 PHE A C 1
ATOM 1687 O O . PHE A 1 216 ? -9.976 -1.808 15.044 1.00 94.06 216 PHE A O 1
ATOM 1694 N N . ILE A 1 217 ? -11.461 -0.134 14.976 1.00 94.56 217 ILE A N 1
ATOM 1695 C CA . ILE A 1 217 ? -12.625 -1.017 15.148 1.00 94.56 217 ILE A CA 1
ATOM 1696 C C . ILE A 1 217 ? -12.696 -2.138 14.098 1.00 94.56 217 ILE A C 1
ATOM 1698 O O . ILE A 1 217 ? -13.050 -3.269 14.417 1.00 94.56 217 ILE A O 1
ATOM 1702 N N . THR A 1 218 ? -12.269 -1.840 12.870 1.00 93.38 218 THR A N 1
ATOM 1703 C CA . THR A 1 218 ? -12.196 -2.777 11.740 1.00 93.38 218 THR A CA 1
ATOM 1704 C C . THR A 1 218 ? -11.147 -3.875 11.899 1.00 93.38 218 THR A C 1
ATOM 1706 O O . THR A 1 218 ? -11.187 -4.846 11.149 1.00 93.38 218 THR A O 1
ATOM 1709 N N . ASP A 1 219 ? -10.212 -3.734 12.841 1.00 93.44 219 ASP A N 1
ATOM 1710 C CA . ASP A 1 219 ? -9.173 -4.737 13.090 1.00 93.44 219 ASP A CA 1
ATOM 1711 C C . ASP A 1 219 ? -9.704 -5.876 13.981 1.00 93.44 219 ASP A C 1
ATOM 1713 O O . ASP A 1 219 ? -9.235 -7.006 13.880 1.00 93.44 219 ASP A O 1
ATOM 1717 N N . ILE A 1 220 ? -10.698 -5.587 14.837 1.00 94.44 220 ILE A N 1
ATOM 1718 C CA . ILE A 1 220 ? -11.189 -6.502 15.887 1.00 94.44 220 ILE A CA 1
ATOM 1719 C C . ILE A 1 220 ? -12.637 -6.982 15.697 1.00 94.44 220 ILE A C 1
ATOM 1721 O O . ILE A 1 220 ? -13.040 -7.982 16.307 1.00 94.44 220 ILE A O 1
ATOM 1725 N N . ALA A 1 221 ? -13.420 -6.264 14.885 1.00 93.19 221 ALA A N 1
ATOM 1726 C CA . ALA A 1 221 ? -14.847 -6.482 14.673 1.00 93.19 221 ALA A CA 1
ATOM 1727 C C . ALA A 1 221 ? -15.191 -6.494 13.174 1.00 93.19 221 ALA A C 1
ATOM 1729 O O . ALA A 1 221 ? -14.786 -5.613 12.417 1.00 93.19 221 ALA A O 1
ATOM 1730 N N . THR A 1 222 ? -15.984 -7.485 12.756 1.00 87.12 222 THR A N 1
ATOM 1731 C CA . THR A 1 222 ? -16.569 -7.563 11.405 1.00 87.12 222 THR A CA 1
ATOM 1732 C C . THR A 1 222 ? -18.067 -7.286 11.461 1.00 87.12 222 THR A C 1
ATOM 1734 O O . THR A 1 222 ? -18.510 -6.249 10.982 1.00 87.12 222 THR A O 1
ATOM 1737 N N . ASP A 1 223 ? -18.835 -8.174 12.101 1.00 90.00 223 ASP A N 1
ATOM 1738 C CA . ASP A 1 223 ? -20.302 -8.076 12.147 1.00 90.00 223 ASP A CA 1
ATOM 1739 C C . ASP A 1 223 ? -20.836 -7.465 13.452 1.00 90.00 223 ASP A C 1
ATOM 1741 O O . ASP A 1 223 ? -21.958 -6.972 13.485 1.00 90.00 223 ASP A O 1
ATOM 1745 N N . CYS A 1 224 ? -20.065 -7.528 14.543 1.00 95.06 224 CYS A N 1
ATOM 1746 C CA . CYS A 1 224 ? -20.441 -7.039 15.873 1.00 95.06 224 CYS A CA 1
ATOM 1747 C C . CYS A 1 224 ? -19.206 -6.765 16.746 1.00 95.06 224 CYS A C 1
ATOM 1749 O O . CYS A 1 224 ? -18.122 -7.296 16.498 1.00 95.06 224 CYS A O 1
ATOM 1751 N N . ILE A 1 225 ? -19.381 -5.923 17.766 1.00 96.62 225 ILE A N 1
ATOM 1752 C CA . ILE A 1 225 ? -18.351 -5.524 18.730 1.00 96.62 225 ILE A CA 1
ATOM 1753 C C . ILE A 1 225 ? -18.489 -6.403 19.970 1.00 96.62 225 ILE A C 1
ATOM 1755 O O . ILE A 1 225 ? -19.549 -6.408 20.593 1.00 96.62 225 ILE A O 1
ATOM 1759 N N . PHE A 1 226 ? -17.420 -7.093 20.368 1.00 96.44 226 PHE A N 1
ATOM 1760 C CA . PHE A 1 226 ? -17.387 -7.850 21.618 1.00 96.44 226 PHE A CA 1
ATOM 1761 C C . PHE A 1 226 ? -16.631 -7.092 22.712 1.00 96.44 226 PHE A C 1
ATOM 1763 O O . PHE A 1 226 ? -15.509 -6.622 22.504 1.00 96.44 226 PHE A O 1
ATOM 1770 N N . VAL A 1 227 ? -17.236 -7.017 23.897 1.00 96.62 227 VAL A N 1
ATOM 1771 C CA . VAL A 1 227 ? -16.618 -6.486 25.118 1.00 96.62 227 VAL A CA 1
ATOM 1772 C C . VAL A 1 227 ? -16.626 -7.546 26.215 1.00 96.62 227 VAL A C 1
ATOM 1774 O O . VAL A 1 227 ? -17.604 -8.274 26.382 1.00 96.62 227 VAL A O 1
ATOM 1777 N N . LEU A 1 228 ? -15.522 -7.639 26.949 1.00 95.62 228 LEU A N 1
ATOM 1778 C CA . LEU A 1 228 ? -15.344 -8.530 28.086 1.00 95.62 228 LEU A CA 1
ATOM 1779 C C . LEU A 1 228 ? -15.560 -7.758 29.382 1.00 95.62 228 LEU A C 1
ATOM 1781 O O . LEU A 1 228 ? -14.811 -6.821 29.675 1.00 95.62 228 LEU A O 1
ATOM 1785 N N . ASP A 1 229 ? -16.559 -8.175 30.146 1.00 93.50 229 ASP A N 1
ATOM 1786 C CA . ASP A 1 229 ? -16.898 -7.614 31.449 1.00 93.50 229 ASP A CA 1
ATOM 1787 C C . ASP A 1 229 ? -16.212 -8.402 32.576 1.00 93.50 229 ASP A C 1
ATOM 1789 O O . ASP A 1 229 ? -16.199 -9.639 32.555 1.00 93.50 229 ASP A O 1
ATOM 1793 N N . GLN A 1 230 ? -15.626 -7.687 33.540 1.00 85.06 230 GLN A N 1
ATOM 1794 C CA . GLN A 1 230 ? -14.827 -8.265 34.627 1.00 85.06 230 GLN A CA 1
ATOM 1795 C C . GLN A 1 230 ? -15.572 -8.322 35.973 1.00 85.06 230 GLN A C 1
ATOM 1797 O O . GLN A 1 230 ? -14.974 -8.709 36.978 1.00 85.06 230 GLN A O 1
ATOM 1802 N N . GLU A 1 231 ? -16.864 -7.971 36.027 1.00 74.62 231 GLU A N 1
ATOM 1803 C CA . GLU A 1 231 ? -17.656 -8.062 37.264 1.00 74.62 231 GLU A CA 1
ATOM 1804 C C . GLU A 1 231 ? -17.730 -9.500 37.825 1.00 74.62 231 GLU A C 1
ATOM 1806 O O . GLU A 1 231 ? -18.496 -10.354 37.372 1.00 74.62 231 GLU A O 1
ATOM 1811 N N . CYS A 1 232 ? -16.954 -9.757 38.882 1.00 54.19 232 CYS A N 1
ATOM 1812 C CA . CYS A 1 232 ? -17.159 -10.897 39.771 1.00 54.19 232 CYS A CA 1
ATOM 1813 C C . CYS A 1 232 ? -18.468 -10.720 40.563 1.00 54.19 232 CYS A C 1
ATOM 1815 O O . CYS A 1 232 ? -18.694 -9.633 41.102 1.00 54.19 232 CYS A O 1
ATOM 1817 N N . PRO A 1 233 ? -19.284 -11.778 40.751 1.00 48.59 233 PRO A N 1
ATOM 1818 C CA . PRO A 1 233 ? -20.444 -11.718 41.633 1.00 48.59 233 PRO A CA 1
ATOM 1819 C C . PRO A 1 233 ? -20.010 -11.353 43.056 1.00 48.59 233 PRO A C 1
ATOM 1821 O O . PRO A 1 233 ? -19.316 -12.123 43.726 1.00 48.59 233 PRO A O 1
ATOM 1824 N N . THR A 1 234 ? -20.416 -10.179 43.534 1.00 43.00 234 THR A N 1
ATOM 1825 C CA . THR A 1 234 ? -20.190 -9.792 44.924 1.00 43.00 234 THR A CA 1
ATOM 1826 C C . THR A 1 234 ? -21.015 -10.695 45.836 1.00 43.00 234 THR A C 1
ATOM 1828 O O . THR A 1 234 ? -22.237 -10.794 45.720 1.00 43.00 234 THR A O 1
ATOM 1831 N N . LEU A 1 235 ? -20.334 -11.380 46.760 1.00 44.28 235 LEU A N 1
ATOM 1832 C CA . LEU A 1 235 ? -20.989 -12.084 47.862 1.00 44.28 235 LEU A CA 1
ATOM 1833 C 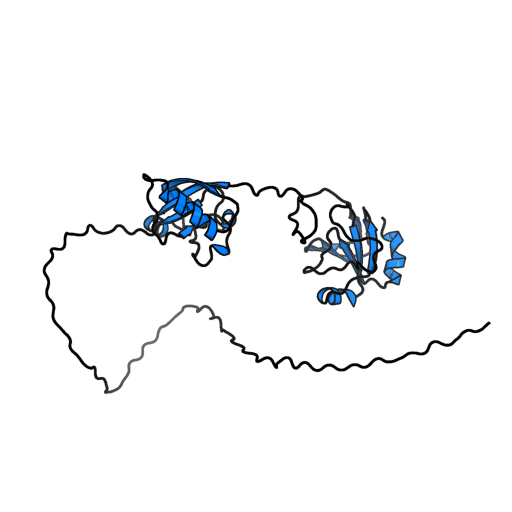C . LEU A 1 235 ? -21.905 -11.096 48.610 1.00 44.28 235 LEU A C 1
ATOM 1835 O O . LEU A 1 235 ? -21.490 -9.955 48.836 1.00 44.28 235 LEU A O 1
ATOM 1839 N N . PRO A 1 236 ? -23.127 -11.501 49.004 1.00 39.94 236 PRO A N 1
ATOM 1840 C CA . PRO A 1 236 ? -24.049 -10.606 49.688 1.00 39.94 236 PRO A CA 1
ATOM 1841 C C . PRO A 1 236 ? -23.431 -10.134 51.006 1.00 39.94 236 PRO A C 1
ATOM 1843 O O . PRO A 1 236 ? -23.149 -10.937 51.895 1.00 39.94 236 PRO A O 1
ATOM 1846 N N . GLN A 1 237 ? -23.220 -8.823 51.118 1.00 36.56 237 GLN A N 1
ATOM 1847 C CA . GLN A 1 237 ? -22.717 -8.196 52.334 1.00 36.56 237 GLN A CA 1
ATOM 1848 C C . GLN A 1 237 ? -23.750 -8.369 53.452 1.00 36.56 237 GLN A C 1
ATOM 1850 O O . GLN A 1 237 ? -24.877 -7.878 53.359 1.00 36.56 237 GLN A O 1
ATOM 1855 N N . THR A 1 238 ? -23.371 -9.071 54.518 1.00 40.88 238 THR A N 1
ATOM 1856 C CA . THR A 1 238 ? -24.100 -9.014 55.789 1.00 40.88 238 THR A CA 1
ATOM 1857 C C . THR A 1 238 ? -23.981 -7.606 56.381 1.00 40.88 238 THR A C 1
ATOM 1859 O O . THR A 1 238 ? -22.908 -7.015 56.259 1.00 40.88 238 THR A O 1
ATOM 1862 N N . PRO A 1 239 ? -25.021 -7.059 57.038 1.00 43.44 239 PRO A N 1
ATOM 1863 C CA . PRO A 1 239 ? -24.925 -5.744 57.663 1.00 43.44 239 PRO A CA 1
ATOM 1864 C C . PRO A 1 239 ? -23.910 -5.778 58.810 1.00 43.44 239 PRO A C 1
ATOM 1866 O O . PRO A 1 239 ? -24.048 -6.589 59.726 1.00 43.44 239 PRO A O 1
ATOM 1869 N N . GLU A 1 240 ? -22.904 -4.907 58.764 1.00 41.34 240 GLU A N 1
ATOM 1870 C CA . GLU A 1 240 ? -21.958 -4.712 59.865 1.00 41.34 240 GLU A CA 1
ATOM 1871 C C . GLU A 1 240 ? -22.462 -3.571 60.763 1.00 41.34 240 GLU A C 1
ATOM 1873 O O . GLU A 1 240 ? -22.597 -2.433 60.315 1.00 41.34 240 GLU A O 1
ATOM 1878 N N . ASP A 1 241 ? -22.778 -3.891 62.023 1.00 36.84 241 ASP A N 1
ATOM 1879 C CA . ASP A 1 241 ? -23.207 -2.920 63.038 1.00 36.84 241 ASP A CA 1
ATOM 1880 C C . ASP A 1 241 ? -22.050 -1.999 63.468 1.00 36.84 241 ASP A C 1
ATOM 1882 O O . ASP A 1 241 ? -20.924 -2.446 63.706 1.00 36.84 241 ASP A O 1
ATOM 1886 N N . GLU A 1 242 ? -22.343 -0.709 63.662 1.00 39.81 242 GLU A N 1
ATOM 1887 C CA . GLU A 1 242 ? -21.396 0.238 64.256 1.00 39.81 242 GLU A CA 1
ATOM 1888 C C . GLU A 1 242 ? -21.110 -0.089 65.732 1.00 39.81 242 GLU A C 1
ATOM 1890 O O . GLU A 1 242 ? -21.998 -0.024 66.584 1.00 39.81 242 GLU A O 1
ATOM 1895 N N . SER A 1 243 ? -19.836 -0.290 66.083 1.00 32.66 243 SER A N 1
ATOM 1896 C CA . SER A 1 243 ? -19.355 0.003 67.439 1.00 32.66 243 SER A CA 1
ATOM 1897 C C . SER A 1 243 ? -17.864 0.344 67.440 1.00 32.66 243 SER A C 1
ATOM 1899 O O . SER A 1 243 ? -17.025 -0.431 66.984 1.00 32.66 243 SER A O 1
ATOM 1901 N N . GLY A 1 244 ? -17.530 1.544 67.919 1.00 30.55 244 GLY A N 1
ATOM 1902 C CA . GLY A 1 244 ? -16.174 2.095 67.854 1.00 30.55 244 GLY A CA 1
ATOM 1903 C C . GLY A 1 244 ? -15.218 1.578 68.937 1.00 30.55 244 GLY A C 1
ATOM 1904 O O . GLY A 1 244 ? -15.626 1.164 70.019 1.00 30.55 244 GLY A O 1
ATOM 1905 N N . GLY A 1 245 ? -13.912 1.690 68.674 1.00 28.52 245 GLY A N 1
ATOM 1906 C CA . GLY A 1 245 ? -12.857 1.305 69.617 1.00 28.52 245 GLY A CA 1
ATOM 1907 C C . GLY A 1 245 ? -11.474 1.805 69.196 1.00 28.52 245 GLY A C 1
ATOM 1908 O O . GLY A 1 245 ? -10.732 1.113 68.510 1.00 28.52 245 GLY A O 1
ATOM 1909 N N . ASN A 1 246 ? -11.124 3.026 69.603 1.00 29.56 246 ASN A N 1
ATOM 1910 C CA . ASN A 1 246 ? -9.823 3.654 69.343 1.00 29.56 246 ASN A CA 1
ATOM 1911 C C . ASN A 1 246 ? -8.745 3.125 70.311 1.00 29.56 246 ASN A C 1
ATOM 1913 O O . ASN A 1 246 ? -8.979 3.174 71.517 1.00 29.56 246 ASN A O 1
ATOM 1917 N N . LEU A 1 247 ? -7.564 2.706 69.829 1.00 32.47 247 LEU A N 1
ATOM 1918 C CA . LEU A 1 247 ? -6.352 2.507 70.649 1.00 32.47 247 LEU A CA 1
ATOM 1919 C C . LEU A 1 247 ? -5.060 2.531 69.803 1.00 32.47 247 LEU A C 1
ATOM 1921 O O . LEU A 1 247 ? -5.081 2.336 68.591 1.00 32.47 247 LEU A O 1
ATOM 1925 N N . GLN A 1 248 ? -3.937 2.869 70.445 1.00 31.12 248 GLN A N 1
ATOM 1926 C CA . GLN A 1 248 ? -2.724 3.396 69.803 1.00 31.12 248 GLN A CA 1
ATOM 1927 C C . GLN A 1 248 ? -1.559 2.394 69.680 1.00 31.12 248 GLN A C 1
ATOM 1929 O O . GLN A 1 248 ? -1.443 1.460 70.460 1.00 31.12 248 GLN A O 1
ATOM 1934 N N . LYS A 1 249 ? -0.665 2.706 68.726 1.00 30.08 249 LYS A N 1
ATOM 1935 C CA . LYS A 1 249 ? 0.804 2.495 68.687 1.00 30.08 249 LYS A CA 1
ATOM 1936 C C . LYS A 1 249 ? 1.455 1.513 69.680 1.00 30.08 249 LYS A C 1
ATOM 1938 O O . LYS A 1 249 ? 1.512 1.803 70.865 1.00 30.08 249 LYS A O 1
ATOM 1943 N N . GLU A 1 250 ? 2.207 0.565 69.119 1.00 27.59 250 GLU A N 1
ATOM 1944 C CA . GLU A 1 250 ? 3.660 0.313 69.292 1.00 27.59 250 GLU A CA 1
ATOM 1945 C C . GLU A 1 250 ? 4.039 -0.833 68.312 1.00 27.59 250 GLU A C 1
ATOM 1947 O O . GLU A 1 250 ? 3.153 -1.504 67.795 1.00 27.59 250 GLU A O 1
ATOM 1952 N N . GLY A 1 251 ? 5.280 -1.110 67.902 1.00 25.78 251 GLY A N 1
ATOM 1953 C CA . GLY A 1 251 ? 6.569 -0.511 68.232 1.00 25.78 251 GLY A CA 1
ATOM 1954 C C . GLY A 1 251 ? 7.688 -1.569 68.208 1.00 25.78 251 GLY A C 1
ATOM 1955 O O . GLY A 1 251 ? 7.771 -2.375 69.119 1.00 25.78 251 GLY A O 1
ATOM 1956 N N . SER A 1 252 ? 8.602 -1.485 67.230 1.00 25.47 252 SER A N 1
ATOM 1957 C CA . SER A 1 252 ? 9.964 -2.074 67.249 1.00 25.47 252 SER A CA 1
ATOM 1958 C C . SER A 1 252 ? 10.222 -3.562 66.884 1.00 25.47 252 SER A C 1
ATOM 1960 O O . SER A 1 252 ? 9.823 -4.489 67.573 1.00 25.47 252 SER A O 1
ATOM 1962 N N . ALA A 1 253 ? 11.082 -3.706 65.863 1.00 28.56 253 ALA A N 1
ATOM 1963 C CA . ALA A 1 253 ? 12.252 -4.600 65.752 1.00 28.56 253 ALA A CA 1
ATOM 1964 C C . ALA A 1 253 ? 12.143 -6.140 65.588 1.00 28.56 253 ALA A C 1
ATOM 1966 O O . ALA A 1 253 ? 11.752 -6.895 66.471 1.00 28.56 253 ALA A O 1
ATOM 1967 N N . LEU A 1 254 ? 12.735 -6.589 64.469 1.00 30.92 254 LEU A N 1
ATOM 1968 C CA . LEU A 1 254 ? 13.410 -7.886 64.292 1.00 30.92 254 LEU A CA 1
ATOM 1969 C C . LEU A 1 254 ? 14.642 -8.004 65.218 1.00 30.92 254 LEU A C 1
ATOM 1971 O O . LEU A 1 254 ? 15.175 -6.984 65.664 1.00 30.92 254 LEU A O 1
ATOM 1975 N N . PRO A 1 255 ? 15.215 -9.213 65.368 1.00 32.31 255 PRO A N 1
ATOM 1976 C CA . PRO A 1 255 ? 16.533 -9.385 64.741 1.00 32.31 255 PRO A CA 1
ATOM 1977 C C . PRO A 1 255 ? 16.769 -10.750 64.059 1.00 32.31 255 PRO A C 1
ATOM 1979 O O . PRO A 1 255 ? 16.172 -11.768 64.397 1.00 32.31 255 PRO A O 1
ATOM 1982 N N . ALA A 1 256 ? 17.714 -10.756 63.113 1.00 28.42 256 ALA A N 1
ATOM 1983 C CA . ALA A 1 256 ? 18.433 -11.953 62.650 1.00 28.42 256 ALA A CA 1
ATOM 1984 C C . ALA A 1 256 ? 19.508 -12.361 63.706 1.00 28.42 256 ALA A C 1
ATOM 1986 O O . ALA A 1 256 ? 19.622 -11.694 64.729 1.00 28.42 256 ALA A O 1
ATOM 1987 N N . HIS A 1 257 ? 20.365 -13.385 63.594 1.00 28.34 257 HIS A N 1
ATOM 1988 C CA . HIS A 1 257 ? 20.934 -14.121 62.454 1.00 28.34 257 HIS A CA 1
ATOM 1989 C C . HIS A 1 257 ? 21.727 -15.339 63.011 1.00 28.34 257 HIS A C 1
ATOM 1991 O O . HIS A 1 257 ? 22.340 -15.175 64.060 1.00 28.34 257 HIS A O 1
ATOM 1997 N N . LEU A 1 258 ? 21.863 -16.444 62.247 1.00 28.08 258 LEU A N 1
ATOM 1998 C CA . LEU A 1 258 ? 22.953 -17.466 62.323 1.00 28.08 258 LEU A CA 1
ATOM 1999 C C . LEU A 1 258 ? 23.058 -18.295 63.640 1.00 28.08 258 LEU A C 1
ATOM 2001 O O . LEU A 1 258 ? 22.733 -17.825 64.716 1.00 28.08 258 LEU A O 1
ATOM 2005 N N . THR A 1 259 ? 23.492 -19.562 63.688 1.00 24.47 259 THR A N 1
ATOM 2006 C CA . THR A 1 259 ? 24.274 -20.459 62.793 1.00 24.47 259 THR A CA 1
ATOM 2007 C C . THR A 1 259 ? 23.590 -21.869 62.763 1.00 24.47 259 THR A C 1
ATOM 2009 O O . THR A 1 259 ? 22.470 -21.952 63.254 1.00 24.47 259 THR A O 1
ATOM 2012 N N . SER A 1 260 ? 24.079 -23.018 62.252 1.00 26.19 260 SER A N 1
ATOM 2013 C CA . SER A 1 260 ? 25.336 -23.496 61.620 1.00 26.19 260 SER A CA 1
ATOM 2014 C C . SER A 1 260 ? 25.097 -24.833 60.847 1.00 26.19 260 SER A C 1
ATOM 2016 O O . SER A 1 260 ? 23.995 -25.368 60.851 1.00 26.19 260 SER A O 1
ATOM 2018 N N . SER A 1 261 ? 26.168 -25.389 60.255 1.00 27.08 261 SER A N 1
ATOM 2019 C CA . SER A 1 261 ? 26.500 -26.836 60.177 1.00 27.08 261 SER A CA 1
ATOM 2020 C C . SER A 1 261 ? 25.809 -27.816 59.196 1.00 27.08 261 SER A C 1
ATOM 2022 O O . SER A 1 261 ? 24.830 -28.472 59.518 1.00 27.08 261 SER A O 1
ATOM 2024 N N . VAL A 1 262 ? 26.501 -27.990 58.057 1.00 29.50 262 VAL A N 1
ATOM 2025 C CA . VAL A 1 262 ? 26.950 -29.231 57.360 1.00 29.50 262 VAL A CA 1
ATOM 2026 C C . VAL A 1 262 ? 26.055 -30.459 57.051 1.00 29.50 262 VAL A C 1
ATOM 2028 O O . VAL A 1 262 ? 25.466 -31.093 57.913 1.00 29.50 262 VAL A O 1
ATOM 2031 N N . GLU A 1 263 ? 26.238 -30.876 55.785 1.00 28.55 263 GLU A N 1
ATOM 2032 C CA . GLU A 1 263 ? 26.397 -32.243 55.232 1.00 28.55 263 GLU A CA 1
ATOM 2033 C C . GLU A 1 263 ? 25.224 -33.055 54.620 1.00 28.55 263 GLU A C 1
ATOM 2035 O O . GLU A 1 263 ? 24.430 -33.713 55.280 1.00 28.55 263 GLU A O 1
ATOM 2040 N N . SER A 1 264 ? 25.276 -33.088 53.276 1.00 27.81 264 SER A N 1
ATOM 2041 C CA . SER A 1 264 ? 25.183 -34.247 52.362 1.00 27.81 264 SER A CA 1
ATOM 2042 C C . SER A 1 264 ? 23.951 -35.163 52.338 1.00 27.81 264 SER A C 1
ATOM 2044 O O . SER A 1 264 ? 23.700 -35.940 53.256 1.00 27.81 264 SER A O 1
ATOM 2046 N N . SER A 1 265 ? 23.335 -35.247 51.151 1.00 31.33 265 SER A N 1
ATOM 2047 C CA . SER A 1 265 ? 23.063 -36.515 50.442 1.00 31.33 265 SER A CA 1
ATOM 2048 C C . SER A 1 265 ? 22.688 -36.239 48.980 1.00 31.33 265 SER A C 1
ATOM 2050 O O . SER A 1 265 ? 21.706 -35.547 48.715 1.00 31.33 265 SER A O 1
ATOM 2052 N N . ASP A 1 266 ? 23.438 -36.799 48.030 1.00 29.39 266 ASP A N 1
ATOM 2053 C CA . ASP A 1 266 ? 23.113 -36.758 46.598 1.00 29.39 266 ASP A CA 1
ATOM 2054 C C . ASP A 1 266 ? 21.914 -37.650 46.254 1.00 29.39 266 ASP A C 1
ATOM 2056 O O . ASP A 1 266 ? 21.858 -38.786 46.728 1.00 29.39 266 ASP A O 1
ATOM 2060 N N . ARG A 1 267 ? 21.038 -37.196 45.339 1.00 34.22 267 ARG A N 1
ATOM 2061 C CA . ARG A 1 267 ? 20.376 -38.050 44.326 1.00 34.22 267 ARG A CA 1
ATOM 2062 C C . ARG A 1 267 ? 20.086 -37.273 43.041 1.00 34.22 267 ARG A C 1
ATOM 2064 O O . ARG A 1 267 ? 19.390 -36.261 43.050 1.00 34.22 267 ARG A O 1
ATOM 2071 N N . GLU A 1 268 ? 20.598 -37.793 41.932 1.00 29.83 268 GLU A N 1
ATOM 2072 C CA . GLU A 1 268 ? 20.316 -37.331 40.571 1.00 29.83 268 GLU A CA 1
ATOM 2073 C C . GLU A 1 268 ? 18.877 -37.643 40.136 1.00 29.83 268 GLU A C 1
ATOM 2075 O O . GLU A 1 268 ? 18.327 -38.679 40.509 1.00 29.83 268 GLU A O 1
ATOM 2080 N N . SER A 1 269 ? 18.315 -36.779 39.279 1.00 31.69 269 SER A N 1
ATOM 2081 C CA . SER A 1 269 ? 17.532 -37.109 38.064 1.00 31.69 269 SER A CA 1
ATOM 2082 C C . SER A 1 269 ? 16.757 -35.867 37.604 1.00 31.69 269 SER A C 1
ATOM 2084 O O . SER A 1 269 ? 15.718 -35.532 38.173 1.00 31.69 269 SER A O 1
ATOM 2086 N N . ARG A 1 270 ? 17.245 -35.167 36.573 1.00 30.59 270 ARG A N 1
ATOM 2087 C CA . ARG A 1 270 ? 16.498 -34.098 35.887 1.00 30.59 270 ARG A CA 1
ATOM 2088 C C . ARG A 1 270 ? 16.669 -34.204 34.376 1.00 30.59 270 ARG A C 1
ATOM 2090 O O . ARG A 1 270 ? 17.751 -33.962 33.856 1.00 30.59 270 ARG A O 1
ATOM 2097 N N . ASP A 1 271 ? 15.555 -34.481 33.720 1.00 32.91 271 ASP A N 1
ATOM 2098 C CA . ASP A 1 271 ? 15.303 -34.389 32.285 1.00 32.91 271 ASP A CA 1
ATOM 2099 C C . ASP A 1 271 ? 13.833 -33.939 32.157 1.00 32.91 271 ASP A C 1
ATOM 2101 O O . ASP A 1 271 ? 12.995 -34.399 32.931 1.00 32.91 271 ASP A O 1
ATOM 2105 N N . GLY A 1 272 ? 13.422 -32.997 31.314 1.00 31.28 272 GLY A N 1
ATOM 2106 C CA . GLY A 1 272 ? 14.164 -32.026 30.516 1.00 31.28 272 GLY A CA 1
ATOM 2107 C C . GLY A 1 272 ? 13.151 -30.990 30.006 1.00 31.28 272 GLY A C 1
ATOM 2108 O O . GLY A 1 272 ? 12.043 -31.349 29.612 1.00 31.28 272 GLY A O 1
ATOM 2109 N N . THR A 1 273 ? 13.458 -29.691 30.059 1.00 34.31 273 THR A N 1
ATOM 2110 C CA . THR A 1 273 ? 12.533 -28.641 29.579 1.00 34.31 273 THR A CA 1
ATOM 2111 C C . THR A 1 273 ? 13.315 -27.554 28.839 1.00 34.31 273 THR A C 1
ATOM 2113 O O . THR A 1 273 ? 14.182 -26.927 29.453 1.00 34.31 273 THR A O 1
ATOM 2116 N N . PRO A 1 274 ? 13.054 -27.308 27.540 1.00 34.38 274 PRO A N 1
ATOM 2117 C CA . PRO A 1 274 ? 13.754 -26.269 26.790 1.00 34.38 274 PRO A CA 1
ATOM 2118 C C . PRO A 1 274 ? 13.385 -24.865 27.285 1.00 34.38 274 PRO A C 1
ATOM 2120 O O . PRO A 1 274 ? 12.209 -24.522 27.375 1.00 34.38 274 PRO A O 1
ATOM 2123 N N . GLN A 1 275 ? 14.391 -24.034 27.567 1.00 31.23 275 GLN A N 1
ATOM 2124 C CA . GLN A 1 275 ? 14.198 -22.611 27.856 1.00 31.23 275 GLN A CA 1
ATOM 2125 C C . GLN A 1 275 ? 14.169 -21.780 26.568 1.00 31.23 275 GLN A C 1
ATOM 2127 O O . GLN A 1 275 ? 15.043 -21.914 25.710 1.00 31.23 275 GLN A O 1
ATOM 2132 N N . SER A 1 276 ? 13.216 -20.854 26.480 1.00 33.69 276 SER A N 1
ATOM 2133 C CA . SER A 1 276 ? 13.196 -19.793 25.468 1.00 33.69 276 SER A CA 1
ATOM 2134 C C . SER A 1 276 ? 14.334 -18.783 25.713 1.00 33.69 276 SER A C 1
ATOM 2136 O O . SER A 1 276 ? 14.539 -18.376 26.860 1.00 33.69 276 SER A O 1
ATOM 2138 N N . PRO A 1 277 ? 15.075 -18.330 24.683 1.00 35.03 277 PRO A N 1
ATOM 2139 C CA . PRO A 1 277 ? 16.187 -17.399 24.869 1.00 35.03 277 PRO A CA 1
ATOM 2140 C C . PRO A 1 277 ? 15.705 -15.978 25.206 1.00 35.03 277 PRO A C 1
ATOM 2142 O O . PRO A 1 277 ? 14.922 -15.378 24.474 1.00 35.03 277 PRO A O 1
ATOM 2145 N N . GLY A 1 278 ? 16.210 -15.422 26.310 1.00 28.25 278 GLY A N 1
ATOM 2146 C CA . GLY A 1 278 ? 15.840 -14.087 26.789 1.00 28.25 278 GLY A CA 1
ATOM 2147 C C . GLY A 1 278 ? 16.409 -12.933 25.953 1.00 28.25 278 GLY A C 1
ATOM 2148 O O . GLY A 1 278 ? 17.592 -12.913 25.603 1.00 28.25 278 GLY A O 1
ATOM 2149 N N . LEU A 1 279 ? 15.569 -11.926 25.699 1.00 31.23 279 LEU A N 1
ATOM 2150 C CA . LEU A 1 279 ? 15.940 -10.661 25.060 1.00 31.23 279 LEU A CA 1
ATOM 2151 C C . LEU A 1 279 ? 16.886 -9.846 25.957 1.00 31.23 279 LEU A C 1
ATOM 2153 O O . LEU A 1 279 ? 16.520 -9.419 27.051 1.00 31.23 279 LEU A O 1
ATOM 2157 N N . LYS A 1 280 ? 18.107 -9.584 25.474 1.00 30.16 280 LYS A N 1
ATOM 2158 C CA . LYS A 1 280 ? 19.055 -8.675 26.134 1.00 30.16 280 LYS A CA 1
ATOM 2159 C C . LYS A 1 280 ? 18.826 -7.241 25.665 1.00 30.16 280 LYS A C 1
ATOM 2161 O O . LYS A 1 280 ? 19.121 -6.908 24.519 1.00 30.16 280 LYS A O 1
ATOM 2166 N N . PHE A 1 281 ? 18.366 -6.387 26.575 1.00 27.25 281 PHE A N 1
ATOM 2167 C CA . PHE A 1 281 ? 18.326 -4.939 26.376 1.00 27.25 281 PHE A CA 1
ATOM 2168 C C . PHE A 1 281 ? 19.742 -4.387 26.157 1.00 27.25 281 PHE A C 1
ATOM 2170 O O . PHE A 1 281 ? 20.582 -4.451 27.055 1.00 27.25 281 PHE A O 1
ATOM 2177 N N . PHE A 1 282 ? 19.998 -3.793 24.990 1.00 29.28 282 PHE A N 1
ATOM 2178 C CA . PHE A 1 282 ? 21.185 -2.968 24.764 1.00 29.28 282 PHE A CA 1
ATOM 2179 C C . PHE A 1 282 ? 20.847 -1.498 24.995 1.00 29.28 282 PHE A C 1
ATOM 2181 O O . PHE A 1 282 ? 20.350 -0.803 24.112 1.00 29.28 282 PHE A O 1
ATOM 2188 N N . ASN A 1 283 ? 21.152 -1.022 26.199 1.00 26.83 283 ASN A N 1
ATOM 2189 C CA . ASN A 1 283 ? 21.119 0.396 26.519 1.00 26.83 283 ASN A CA 1
ATOM 2190 C C . ASN A 1 283 ? 22.396 1.054 25.962 1.00 26.83 283 ASN A C 1
ATOM 2192 O O . ASN A 1 283 ? 23.498 0.695 26.383 1.00 26.83 283 ASN A O 1
ATOM 2196 N N . ARG A 1 284 ? 22.278 1.981 25.000 1.00 29.38 284 ARG A N 1
ATOM 2197 C CA . ARG A 1 284 ? 23.435 2.696 24.430 1.00 29.38 284 ARG A CA 1
ATOM 2198 C C . ARG A 1 284 ? 23.224 4.205 24.440 1.00 29.38 284 ARG A C 1
ATOM 2200 O O . ARG A 1 284 ? 22.846 4.804 23.437 1.00 29.38 284 ARG A O 1
ATOM 2207 N N . SER A 1 285 ? 23.553 4.814 25.573 1.00 28.70 285 SER A N 1
ATOM 2208 C CA . SER A 1 285 ? 23.762 6.255 25.679 1.00 28.70 285 SER A CA 1
ATOM 2209 C C . SER A 1 285 ? 24.831 6.711 24.682 1.00 28.70 285 SER A C 1
ATOM 2211 O O . SER A 1 285 ? 25.944 6.181 24.681 1.00 28.70 285 SER A O 1
ATOM 22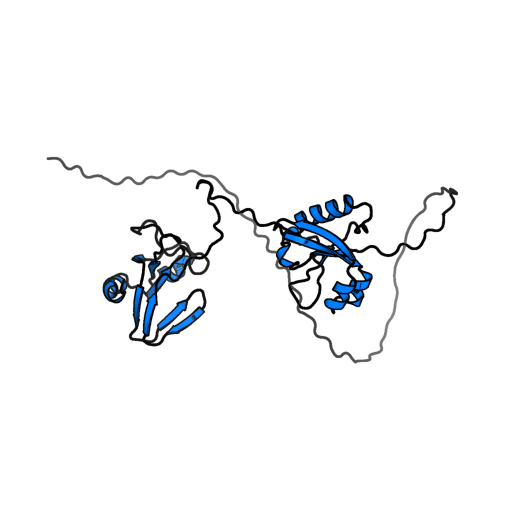13 N N . LEU A 1 286 ? 24.521 7.721 23.869 1.00 33.59 286 LEU A N 1
ATOM 2214 C CA . LEU A 1 286 ? 25.512 8.482 23.113 1.00 33.59 286 LEU A CA 1
ATOM 2215 C C . LEU A 1 286 ? 25.298 9.973 23.371 1.00 33.59 286 LEU A C 1
ATOM 2217 O O . LEU A 1 286 ? 24.298 10.563 22.975 1.00 33.59 286 LEU A O 1
ATOM 2221 N N . SER A 1 287 ? 26.268 10.560 24.063 1.00 32.69 287 SER A N 1
ATOM 2222 C CA . SER A 1 287 ? 26.413 11.996 24.277 1.00 32.69 287 SER A CA 1
ATOM 2223 C C . SER A 1 287 ? 26.651 12.725 22.952 1.00 32.69 287 SER A C 1
ATOM 2225 O O . SER A 1 287 ? 27.608 12.405 22.245 1.00 32.69 287 SER A O 1
ATOM 2227 N N . GLY A 1 288 ? 25.834 13.731 22.641 1.00 31.03 288 GLY A N 1
ATOM 2228 C CA . GLY A 1 288 ? 26.101 14.659 21.540 1.00 31.03 288 GLY A CA 1
ATOM 2229 C C . GLY A 1 288 ? 27.011 15.822 21.970 1.00 31.03 288 GLY A C 1
ATOM 2230 O O . GLY A 1 288 ? 26.893 16.283 23.107 1.00 31.03 288 GLY A O 1
ATOM 2231 N N . PRO A 1 289 ? 27.896 16.332 21.093 1.00 35.78 289 PRO A N 1
ATOM 2232 C CA . PRO A 1 289 ? 28.540 17.630 21.274 1.00 35.78 289 PRO A CA 1
ATOM 2233 C C . PRO A 1 289 ? 27.616 18.768 20.800 1.00 35.78 289 PRO A C 1
ATOM 2235 O O . PRO A 1 289 ? 26.830 18.603 19.867 1.00 35.78 289 PRO A O 1
ATOM 2238 N N . GLY A 1 290 ? 27.696 19.922 21.465 1.00 30.27 290 GLY A N 1
ATOM 2239 C CA . GLY A 1 290 ? 26.773 21.042 21.265 1.00 30.27 290 GLY A CA 1
ATOM 2240 C C . GLY A 1 290 ? 27.003 21.868 19.994 1.00 30.27 290 GLY A C 1
ATOM 2241 O O . GLY A 1 290 ? 28.094 21.910 19.428 1.00 30.27 290 GLY A O 1
ATOM 2242 N N . SER A 1 291 ? 25.958 22.587 19.584 1.00 33.78 291 SER A N 1
ATOM 2243 C CA . SER A 1 291 ? 25.978 23.547 18.479 1.00 33.78 291 SER A CA 1
ATOM 2244 C C . SER A 1 291 ? 26.673 24.856 18.877 1.00 33.78 291 SER A C 1
ATOM 2246 O O . SER A 1 291 ? 26.069 25.710 19.528 1.00 33.78 291 SER A O 1
ATOM 2248 N N . GLY A 1 292 ? 27.924 25.036 18.453 1.00 29.70 292 GLY A N 1
ATOM 2249 C CA . GLY A 1 292 ? 28.598 26.335 18.464 1.00 29.70 292 GLY A CA 1
ATOM 2250 C C . GLY A 1 292 ? 28.343 27.089 17.159 1.00 29.70 292 GLY A C 1
ATOM 2251 O O . GLY A 1 292 ? 28.735 26.621 16.092 1.00 29.70 292 GLY A O 1
ATOM 2252 N N . SER A 1 293 ? 27.697 28.252 17.227 1.00 33.34 293 SER A N 1
ATOM 2253 C CA . SER A 1 293 ? 27.523 29.140 16.075 1.00 33.34 293 SER A CA 1
ATOM 2254 C C . SER A 1 293 ? 28.780 29.985 15.850 1.00 33.34 293 SER A C 1
ATOM 2256 O O . SER A 1 293 ? 29.074 30.868 16.655 1.00 33.34 293 SER A O 1
ATOM 2258 N N . ALA A 1 294 ? 29.477 29.764 14.737 1.00 32.66 294 ALA A N 1
ATOM 2259 C CA . ALA A 1 294 ? 30.504 30.669 14.234 1.00 32.66 294 ALA A CA 1
ATOM 2260 C C . ALA A 1 294 ? 30.230 30.967 12.757 1.00 32.66 294 ALA A C 1
ATOM 2262 O O . ALA A 1 294 ? 30.175 30.068 11.920 1.00 32.66 294 ALA A O 1
ATOM 2263 N N . SER A 1 295 ? 30.006 32.242 12.463 1.00 36.91 295 SER A N 1
ATOM 2264 C CA . SER A 1 295 ? 29.945 32.788 11.113 1.00 36.91 295 SER A CA 1
ATOM 2265 C C . SER A 1 295 ? 31.347 32.873 10.521 1.00 36.91 295 SER A C 1
ATOM 2267 O O . SER A 1 295 ? 32.215 33.446 11.173 1.00 36.91 295 SER A O 1
ATOM 2269 N N . ASP A 1 296 ? 31.532 32.455 9.270 1.00 32.06 296 ASP A N 1
ATOM 2270 C CA . ASP A 1 296 ? 32.635 32.973 8.462 1.00 32.06 296 ASP A CA 1
ATOM 2271 C C . ASP A 1 296 ? 32.231 33.155 6.999 1.00 32.06 296 ASP A C 1
ATOM 2273 O O . ASP A 1 296 ? 31.504 32.350 6.414 1.00 32.06 296 ASP A O 1
ATOM 2277 N N . THR A 1 297 ? 32.674 34.277 6.434 1.00 36.88 297 THR A N 1
ATOM 2278 C CA . THR A 1 297 ? 32.257 34.784 5.121 1.00 36.88 297 THR A CA 1
ATOM 2279 C C . THR A 1 297 ? 33.459 34.766 4.190 1.00 36.88 297 THR A C 1
ATOM 2281 O O . THR A 1 297 ? 34.380 35.548 4.399 1.00 36.88 297 THR A O 1
ATOM 2284 N N . LEU A 1 298 ? 33.464 33.931 3.146 1.00 32.28 298 LEU A N 1
ATOM 2285 C CA . LEU A 1 298 ? 3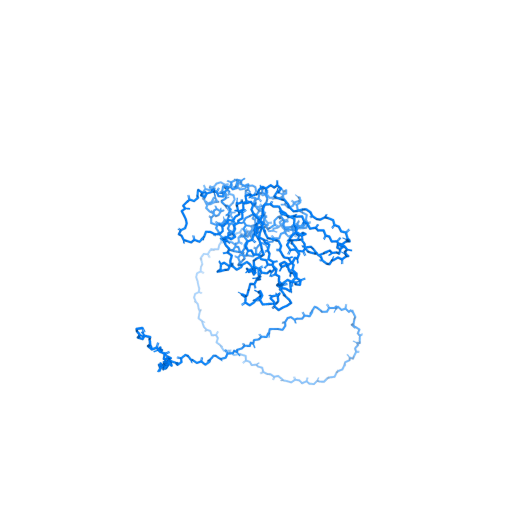4.519 33.957 2.125 1.00 32.28 298 LEU A CA 1
ATOM 2286 C C . LEU A 1 298 ? 33.971 33.630 0.730 1.00 32.28 298 LEU A C 1
ATOM 2288 O O . LEU A 1 298 ? 33.694 32.480 0.396 1.00 32.28 298 LEU A O 1
ATOM 2292 N N . SER A 1 299 ? 33.858 34.667 -0.098 1.00 36.09 299 SER A N 1
ATOM 2293 C CA . SER A 1 299 ? 33.599 34.564 -1.537 1.00 36.09 299 SER A CA 1
ATOM 2294 C C . SER A 1 299 ? 34.917 34.445 -2.312 1.00 36.09 299 SER A C 1
ATOM 2296 O O . SER A 1 299 ? 35.842 35.205 -2.021 1.00 36.09 299 SER A O 1
ATOM 2298 N N . PRO A 1 300 ? 35.001 33.623 -3.370 1.00 39.97 300 PRO A N 1
ATOM 2299 C CA . PRO A 1 300 ? 35.984 33.798 -4.429 1.00 39.97 300 PRO A CA 1
ATOM 2300 C C . PRO A 1 300 ? 35.375 34.589 -5.597 1.00 39.97 300 PRO A C 1
ATOM 2302 O O . PRO A 1 300 ? 34.340 34.215 -6.150 1.00 39.97 300 PRO A O 1
ATOM 2305 N N . ALA A 1 301 ? 36.030 35.684 -5.983 1.00 34.88 301 ALA A N 1
ATOM 2306 C CA . ALA A 1 301 ? 35.724 36.397 -7.220 1.00 34.88 301 ALA A CA 1
ATOM 2307 C C . ALA A 1 301 ? 36.237 35.612 -8.441 1.00 34.88 301 ALA A C 1
ATOM 2309 O O . ALA A 1 301 ? 37.273 34.952 -8.362 1.00 34.88 301 ALA A O 1
ATOM 2310 N N . LEU A 1 302 ? 35.543 35.725 -9.577 1.00 37.56 302 LEU A N 1
ATOM 2311 C CA . LEU A 1 302 ? 36.043 35.289 -10.883 1.00 37.56 302 LEU A CA 1
ATOM 2312 C C . LEU A 1 302 ? 35.810 36.388 -11.923 1.00 37.56 302 LEU A C 1
ATOM 2314 O O . LEU A 1 302 ? 34.717 36.948 -12.019 1.00 37.56 302 LEU A O 1
ATOM 2318 N N . ASP A 1 303 ? 36.868 36.693 -12.671 1.00 33.16 303 ASP A N 1
ATOM 2319 C CA . ASP A 1 303 ? 36.940 37.798 -13.624 1.00 33.16 303 ASP A CA 1
ATOM 2320 C C . ASP A 1 303 ? 36.015 37.642 -14.837 1.00 33.16 303 ASP A C 1
ATOM 2322 O O . ASP A 1 303 ? 35.866 36.564 -15.415 1.00 33.16 303 ASP A O 1
ATOM 2326 N N . ILE A 1 304 ? 35.480 38.778 -15.295 1.00 44.28 304 ILE A N 1
ATOM 2327 C CA . ILE A 1 304 ? 34.797 38.915 -16.585 1.00 44.28 304 ILE A CA 1
ATOM 2328 C C . ILE A 1 304 ? 35.716 39.707 -17.530 1.00 44.28 304 ILE A C 1
ATOM 2330 O O . ILE A 1 304 ? 35.955 40.893 -17.284 1.00 44.28 304 ILE A O 1
ATOM 2334 N N . PRO A 1 305 ? 36.210 39.126 -18.639 1.00 49.28 305 PRO A N 1
ATOM 2335 C CA . PRO A 1 305 ? 36.969 39.883 -19.625 1.00 49.28 305 PRO A CA 1
ATOM 2336 C C . PRO A 1 305 ? 36.041 40.800 -20.436 1.00 49.28 305 PRO A C 1
ATOM 2338 O O . PRO A 1 305 ? 35.052 40.366 -21.029 1.00 49.28 305 PRO A O 1
ATOM 2341 N N . SER A 1 306 ? 36.382 42.089 -20.486 1.00 40.19 306 SER A N 1
ATOM 2342 C CA . SER A 1 306 ? 35.655 43.086 -21.280 1.00 40.19 306 SER A CA 1
ATOM 2343 C C . SER A 1 306 ? 35.781 42.831 -22.783 1.00 40.19 306 SER A C 1
ATOM 2345 O O . SER A 1 306 ? 36.885 42.664 -23.298 1.00 40.19 306 SER A O 1
ATOM 2347 N N . ARG A 1 307 ? 34.663 42.935 -23.510 1.00 44.84 307 ARG A N 1
ATOM 2348 C CA . ARG A 1 307 ? 34.650 43.043 -24.975 1.00 44.84 307 ARG A CA 1
ATOM 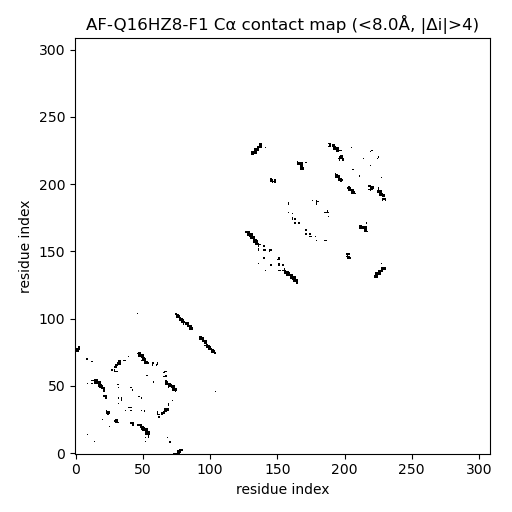2349 C C . ARG A 1 307 ? 34.284 44.479 -25.362 1.00 44.84 307 ARG A C 1
ATOM 2351 O O . ARG A 1 307 ? 33.154 44.904 -25.143 1.00 44.84 307 ARG A O 1
ATOM 2358 N N . LYS A 1 308 ? 35.246 45.229 -25.905 1.00 46.69 308 LYS A N 1
ATOM 2359 C CA . LYS A 1 308 ? 34.993 46.491 -26.620 1.00 46.69 308 LYS A CA 1
ATOM 2360 C C . LYS A 1 308 ? 34.932 46.212 -28.122 1.00 46.69 308 LYS A C 1
ATOM 2362 O O . LYS A 1 308 ? 35.697 45.367 -28.576 1.00 46.69 308 LYS A O 1
ATOM 2367 N N . SER A 1 309 ? 34.064 46.972 -28.803 1.00 45.84 309 SER A N 1
ATOM 2368 C CA . SER A 1 309 ? 34.024 47.250 -30.256 1.00 45.84 309 SER A CA 1
ATOM 2369 C C . SER A 1 309 ? 34.280 46.062 -31.187 1.00 45.84 309 SER A C 1
ATOM 2371 O O . SER A 1 309 ? 35.468 45.812 -31.485 1.00 45.84 309 SER A O 1
#

Organism: Aedes aegypti (NCBI:txid7159)

Mean predicted aligned error: 19.98 Å

InterPro domains:
  IPR000756 Diacylglycerol kinase, accessory domain [PF00609] (11-92)
  IPR000756 Diacylglycerol kinase, accessory domain [SM00045] (3-93)
  IPR016064 NAD kinase/diacylglycerol kinase-like domain superfamily [SSF111331] (11-116)
  IPR037607 Diacylglycerol kinase [PTHR11255] (11-124)
  IPR056383 Diacylglycerol kinase iota-like domain [PF23578] (129-229)

Secondary structure (DSSP, 8-state):
-BGGGGHHHHHHTT-SEEEEESSS-BTTTB--S-TTT-SS---SSS--EEEEEE-TTHHH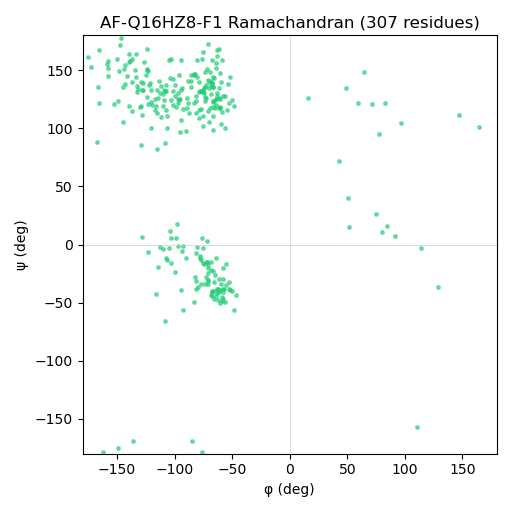HGGGT---EEEEEESEEEEE-SS-EEEEETTEEEEEPS-EEEEE----------PPTTS------PPPPEEEEEEEEEHHHHHHHTT-HHHHHHTPEEEEEEEE-S-BHHHHHHHHHHHHHH-TTSPPPPTT-EEEE-SSSSS-EEPPGGGTTT-BHHHH-SS-EEEEE----PPPPPPPPP-------------------------------PPPPPP-------PPPP--------PPP--------

Sequence (309 aa):
MQIYYLTSKLKEHKVHAIVFLNIPSYGGGTHPWNKSGGQFEPATDDGMIEVVGLTTYQLPLLQAGGHGTCIAQCKSAKIVTSKTIPMQVDGEACKLKPSTIELTLLNKAVMLAKRKPGRANVPQEKLESLNLPLMKIMMSDYEQHHYDKDLLKNSAVNLGTLDVPVTDLEQVRVLVNKHCEEQPDSPKLSPDWCFIDSCTAERFFRVDRAQENLHFITDIATDCIFVLDQECPTLPQTPEDESGGNLQKEGSALPAHLTSSVESSDRESRDGTPQSPGLKFFNRSLSGPGSGSASDTLSPALDIPSRKS

Nearest PDB structures (foldseek):
  8v3w-assembly1_b  TM=1.278E-01  e=5.811E-01  Clostridioides difficile

pLDDT: mean 74.14, std 25.72, range [24.47, 97.62]

Solvent-accessible surface area (backbone atoms only — not comparable to full-atom values): 20323 Å² total; per-residue (Å²): 85,56,46,73,81,42,49,64,63,44,56,74,67,55,45,71,48,78,48,78,32,59,51,77,56,44,93,94,70,24,44,44,67,34,68,95,75,36,97,62,78,85,57,70,83,81,62,43,32,45,32,30,34,23,31,81,71,33,60,69,34,24,81,76,76,32,45,33,44,66,73,49,73,37,60,30,43,34,44,76,42,93,49,70,40,83,46,70,56,103,80,54,73,48,76,44,60,58,42,76,47,77,47,64,82,85,81,87,79,94,74,93,73,86,79,62,92,88,68,79,88,68,85,75,80,72,74,67,60,45,81,28,41,34,30,39,30,49,50,75,52,44,76,77,26,40,78,38,54,66,63,42,56,71,65,36,44,78,76,50,74,44,81,40,62,84,41,34,37,54,63,48,49,55,53,53,52,48,55,52,69,76,34,88,90,52,87,76,71,40,99,77,46,34,46,33,30,65,57,85,51,87,38,56,42,78,50,56,82,94,44,25,82,77,38,42,50,76,62,25,29,85,78,42,42,43,35,38,28,66,75,69,85,74,75,84,79,72,89,78,80,91,77,90,84,91,85,81,90,85,83,86,84,85,81,88,78,89,87,82,86,91,84,89,82,94,80,90,88,90,83,86,80,90,78,81,84,80,88,78,83,82,86,76,90,75,88,77,84,82,92,79,92,76,91,83,89,84,85,83,89,81,89,79,86,85,83,77,136

Radius of gyration: 35.02 Å; Cα contacts (8 Å, |Δi|>4): 382; chains: 1; bounding box: 69×85×102 Å